Protein AF-A0A8T6QFI8-F1 (afdb_monomer)

Mean predicted aligned error: 9.84 Å

pLDDT: mean 89.4, std 6.33, range [43.41, 96.94]

Foldseek 3Di:
DDDDAFDWDPVPADPPGTDGDPGDPVNVVDDPPDDDDDDDPVRVVVVVVVVVVVVCQVVLVDPGSCVVLVVDPPRPDFWAFPPDDDDVVLQVLLWDADPVRDIDGQDPVLVVLLNCVVTTDDDDDDDDDPPNCVLVSLLSSVLCCCPPVVPPDDDDDDPALVVSQSSVVNNVVSCVVSVHDDQAADEDPDPVSHDPSCCVRYPVNVVVVVVVVCVVCVLVVQLVCCVVVVHHSVVRSVVVVCVVPPVVVVVVVVVVVVVVVVVD

Sequence (264 aa):
VERFIGEVSLKKSELKEIRLVKVSSAAFKLKDSDIVFFRTRPTRASYQKRKRALERLLDRESVLPDLIDLFDPSCKQVAQNYGITLSDTDFARYDREDQHGNKISLNEQQRKAFNKLVNNGPLSLLQGPPGTGKTEFIAAFVHYLIEKQNTKRILLVSQSHEAVNTAAERIRKHCSRLGTELDVVRFSNREGAVSPSLKDVYSHAITTEKRELFNAEIKYRVEALSEAIGLEPGFISGVVLAELNLFRQIDHLEKLLYQVNNLT

Radius of gyration: 27.68 Å; Cα contacts (8 Å, |Δi|>4): 183; chains: 1; bounding box: 68×59×68 Å

Solvent-accessible surface area (backbone atoms only — not comparable to full-atom values): 16189 Å² total; per-residue (Å²): 134,92,76,84,36,51,44,79,35,72,91,74,32,54,102,90,43,84,36,69,42,83,64,36,83,63,47,82,67,67,53,95,88,61,88,82,85,90,73,56,71,68,60,52,52,54,50,53,52,53,51,54,54,49,52,32,47,76,72,37,72,41,98,57,47,62,56,66,51,75,71,40,92,84,55,80,80,73,67,47,73,67,82,71,84,84,53,72,68,66,55,54,71,66,47,42,67,50,101,83,70,49,78,48,60,81,49,72,69,53,49,52,49,49,55,49,52,74,23,33,32,100,71,70,86,89,85,76,66,89,89,69,50,61,58,58,51,50,19,54,50,54,45,44,37,40,77,76,64,64,53,88,80,83,88,88,82,61,97,45,56,66,61,40,44,56,41,51,53,42,30,52,52,47,27,61,73,72,74,44,90,79,90,65,76,43,86,68,100,45,70,91,60,52,50,81,95,43,48,82,34,19,47,67,51,46,53,48,53,54,48,52,53,49,63,71,42,42,52,60,58,46,30,68,48,16,69,85,70,75,45,60,41,70,57,55,29,50,52,53,52,42,45,70,65,46,50,52,50,50,56,49,51,52,52,49,52,54,54,52,65,72,74,110

Structure (mmCIF, N/CA/C/O backbone):
data_AF-A0A8T6QFI8-F1
#
_entry.id   AF-A0A8T6QFI8-F1
#
loop_
_atom_site.group_PDB
_atom_site.id
_atom_site.type_symbol
_atom_site.label_atom_id
_atom_site.label_alt_id
_atom_site.label_comp_id
_atom_site.label_asym_id
_atom_site.label_entity_id
_atom_site.label_seq_id
_atom_site.pdbx_PDB_ins_code
_atom_site.Cartn_x
_atom_site.Cartn_y
_atom_site.Cartn_z
_atom_site.occupancy
_atom_site.B_iso_or_equiv
_atom_site.auth_seq_id
_atom_site.auth_comp_id
_atom_site.auth_asym_id
_atom_site.auth_atom_id
_atom_site.pdbx_PDB_model_num
ATOM 1 N N . VAL A 1 1 ? -4.219 -31.316 11.988 1.00 63.41 1 VAL A N 1
ATOM 2 C CA . VAL A 1 1 ? -5.255 -30.291 12.277 1.00 63.41 1 VAL A CA 1
ATOM 3 C C . VAL A 1 1 ? -4.919 -29.636 13.60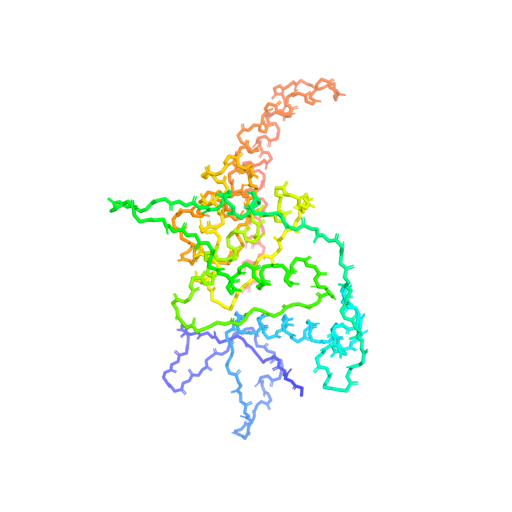4 1.00 63.41 1 VAL A C 1
ATOM 5 O O . VAL A 1 1 ? -4.914 -30.322 14.616 1.00 63.41 1 VAL A O 1
ATOM 8 N N . GLU A 1 2 ? -4.579 -28.349 13.606 1.00 72.00 2 GLU A N 1
ATOM 9 C CA . GLU A 1 2 ? -4.300 -27.615 14.847 1.00 72.00 2 GLU A CA 1
ATOM 10 C C . GLU A 1 2 ? -5.608 -27.356 15.609 1.00 72.00 2 GLU A C 1
ATOM 12 O O . GLU A 1 2 ? -6.573 -26.856 15.027 1.00 72.00 2 GLU A O 1
ATOM 17 N N . ARG A 1 3 ? -5.649 -27.673 16.907 1.00 81.19 3 ARG A N 1
ATOM 18 C CA . ARG A 1 3 ? -6.808 -27.406 17.772 1.00 81.19 3 ARG A CA 1
ATOM 19 C C . ARG A 1 3 ? -6.472 -26.294 18.756 1.00 81.19 3 ARG A C 1
ATOM 21 O O . ARG A 1 3 ? -5.396 -26.275 19.342 1.00 81.19 3 ARG A O 1
ATOM 28 N N . PHE A 1 4 ? -7.387 -25.342 18.909 1.00 85.62 4 PHE A N 1
ATOM 29 C CA . PHE A 1 4 ? -7.242 -24.299 19.918 1.00 85.62 4 PHE A CA 1
ATOM 30 C C . PHE A 1 4 ? -7.528 -24.893 21.298 1.00 85.62 4 PHE A C 1
ATOM 32 O O . PHE A 1 4 ? -8.610 -25.433 21.502 1.00 85.62 4 PHE A O 1
ATOM 39 N N . ILE A 1 5 ? -6.564 -24.796 22.216 1.00 89.44 5 ILE A N 1
ATOM 40 C CA . ILE A 1 5 ? -6.672 -25.384 23.558 1.00 89.44 5 ILE A CA 1
ATOM 41 C C . ILE A 1 5 ? -6.996 -24.355 24.651 1.00 89.44 5 ILE A C 1
ATOM 43 O O . ILE A 1 5 ? -7.673 -24.706 25.611 1.00 89.44 5 ILE A O 1
ATOM 47 N N . GLY A 1 6 ? -6.591 -23.091 24.493 1.00 90.44 6 GLY A N 1
ATOM 48 C CA . GLY A 1 6 ? -6.841 -22.008 25.449 1.00 90.44 6 GLY A CA 1
ATOM 49 C C . GLY A 1 6 ? -5.972 -20.775 25.178 1.00 90.44 6 GLY A C 1
ATOM 50 O O . GLY A 1 6 ? -5.107 -20.791 24.299 1.00 90.44 6 GLY A O 1
ATOM 51 N N . GLU A 1 7 ? -6.201 -19.694 25.922 1.00 91.12 7 GLU A N 1
ATOM 52 C CA . GLU A 1 7 ? -5.380 -18.476 25.893 1.00 91.12 7 GLU A CA 1
ATOM 53 C C . GLU A 1 7 ? -4.356 -18.496 27.030 1.00 91.12 7 GLU A C 1
ATOM 55 O O . GLU A 1 7 ? -4.700 -18.802 28.165 1.00 91.12 7 GLU A O 1
ATOM 60 N N . VAL A 1 8 ? -3.103 -18.127 26.764 1.00 90.44 8 VAL A N 1
ATOM 61 C CA . VAL A 1 8 ? -2.086 -18.036 27.822 1.00 90.44 8 VAL A CA 1
ATOM 62 C C . VAL A 1 8 ? -2.312 -16.790 28.674 1.00 90.44 8 VAL A C 1
ATOM 64 O O . VAL A 1 8 ? -2.382 -15.675 28.153 1.00 90.44 8 VAL A O 1
ATOM 67 N N . SER A 1 9 ? -2.372 -16.965 29.993 1.00 90.50 9 SER A N 1
ATOM 68 C CA . SER A 1 9 ? -2.393 -15.868 30.956 1.00 90.50 9 SER A CA 1
ATOM 69 C C . SER A 1 9 ? -0.982 -15.575 31.449 1.00 90.50 9 SER A C 1
ATOM 71 O O . SER A 1 9 ? -0.518 -16.182 32.410 1.00 90.50 9 SER A O 1
ATOM 73 N N . LEU A 1 10 ? -0.304 -14.613 30.816 1.00 87.56 10 LEU A N 1
ATOM 74 C CA . LEU A 1 10 ? 1.066 -14.238 31.196 1.00 87.56 10 LEU A CA 1
ATOM 75 C C . LEU A 1 10 ? 1.166 -13.780 32.659 1.00 87.56 10 LEU A C 1
ATOM 77 O O . LEU A 1 10 ? 2.123 -14.121 33.330 1.00 87.56 10 LEU A O 1
ATOM 81 N N . LYS A 1 11 ? 0.151 -13.069 33.172 1.00 90.56 11 LYS A N 1
ATOM 82 C CA . LYS A 1 11 ? 0.119 -12.590 34.567 1.00 90.56 11 LYS A CA 1
ATOM 83 C C . LYS A 1 11 ? 0.017 -13.706 35.608 1.00 90.56 11 LYS A C 1
ATOM 85 O O . LYS A 1 11 ? 0.391 -13.489 36.748 1.00 90.56 11 LYS A O 1
ATOM 90 N N . LYS A 1 12 ? -0.583 -14.842 35.242 1.00 89.19 12 LYS A N 1
ATOM 91 C CA . LYS A 1 12 ? -0.785 -15.986 36.142 1.00 89.19 12 LYS A CA 1
ATOM 92 C C . LYS A 1 12 ? 0.223 -17.109 35.886 1.00 89.19 12 LYS A C 1
ATOM 94 O O . LYS A 1 12 ? 0.150 -18.126 36.558 1.00 89.19 12 LYS A O 1
ATOM 99 N N . SER A 1 13 ? 1.066 -16.971 34.865 1.00 91.44 13 SER A N 1
ATOM 100 C CA . SER A 1 13 ? 2.068 -17.973 34.503 1.00 91.44 13 SER A CA 1
ATOM 101 C C . SER A 1 13 ? 3.368 -17.681 35.241 1.00 91.44 13 SER A C 1
ATOM 103 O O . SER A 1 13 ? 3.720 -16.521 35.429 1.00 91.44 13 SER A O 1
ATOM 105 N N . GLU A 1 14 ? 4.079 -18.739 35.603 1.00 92.12 14 GLU A N 1
ATOM 106 C CA . GLU A 1 14 ? 5.357 -18.701 36.306 1.00 92.12 14 GLU A CA 1
ATOM 107 C C . GLU A 1 14 ? 6.466 -19.277 35.419 1.00 92.12 14 GLU A C 1
ATOM 109 O O . GLU A 1 14 ? 6.216 -19.890 34.380 1.00 92.12 14 GLU A O 1
ATOM 114 N N . LEU A 1 15 ? 7.721 -19.128 35.842 1.00 85.31 15 LEU A N 1
ATOM 115 C CA . LEU A 1 15 ? 8.905 -19.501 35.051 1.00 85.31 15 LEU A CA 1
ATOM 116 C C . LEU A 1 15 ? 8.929 -20.985 34.619 1.00 85.31 15 LEU A C 1
ATOM 118 O O . LEU A 1 15 ? 9.561 -21.329 33.623 1.00 85.31 15 LEU A O 1
ATOM 122 N N . LYS A 1 16 ? 8.225 -21.858 35.352 1.00 90.25 16 LYS A N 1
ATOM 123 C CA . LYS A 1 16 ? 8.081 -23.298 35.068 1.00 90.25 16 LYS A CA 1
ATOM 124 C C . LYS A 1 16 ? 6.630 -23.747 34.844 1.00 90.25 16 LYS A C 1
ATOM 126 O O . LYS A 1 16 ? 6.390 -24.940 34.702 1.00 90.25 16 LYS A O 1
ATOM 131 N N . GLU A 1 17 ? 5.665 -22.827 34.820 1.00 90.50 17 GLU A N 1
ATOM 132 C CA . GLU A 1 17 ? 4.240 -23.162 34.720 1.00 90.50 17 GLU A CA 1
ATOM 133 C C . GLU A 1 17 ? 3.520 -22.195 33.775 1.00 90.50 17 GLU A C 1
ATOM 135 O O . GLU A 1 17 ? 3.535 -20.983 33.971 1.00 90.50 17 GLU A O 1
ATOM 140 N N . ILE A 1 18 ? 2.822 -22.723 32.770 1.00 90.25 18 ILE A N 1
ATOM 141 C CA . ILE A 1 18 ? 2.014 -21.910 31.858 1.00 90.25 18 ILE A CA 1
ATOM 142 C C . ILE A 1 18 ? 0.543 -22.097 32.201 1.00 90.25 18 ILE A C 1
ATOM 144 O O . ILE A 1 18 ? 0.005 -23.197 32.088 1.00 90.25 18 ILE A O 1
ATOM 148 N N . ARG A 1 19 ? -0.135 -21.003 32.560 1.00 90.62 19 ARG A N 1
ATOM 149 C CA . ARG A 1 19 ? -1.561 -21.036 32.895 1.00 90.62 19 ARG A CA 1
ATOM 150 C C . ARG A 1 19 ? -2.421 -20.643 31.709 1.00 90.62 19 ARG A C 1
ATOM 152 O O . ARG A 1 19 ? -2.259 -19.567 31.127 1.00 90.62 19 ARG A O 1
ATOM 159 N N . LEU A 1 20 ? -3.376 -21.507 31.382 1.00 90.38 20 LEU A N 1
ATOM 160 C CA . LEU A 1 20 ? -4.375 -21.256 30.351 1.00 90.38 20 LEU A CA 1
ATOM 161 C C . LEU A 1 20 ? -5.651 -20.661 30.962 1.00 90.38 20 LEU A C 1
ATOM 163 O O . LEU A 1 20 ? -6.092 -21.048 32.040 1.00 90.38 20 LEU A O 1
ATOM 167 N N . VAL A 1 21 ? -6.265 -19.726 30.246 1.00 89.69 21 VAL A N 1
ATOM 168 C CA . VAL A 1 21 ? -7.607 -19.183 30.492 1.00 89.69 21 VAL A CA 1
ATOM 169 C C . VAL A 1 21 ? -8.465 -19.396 29.246 1.00 89.69 21 VAL A C 1
ATOM 171 O O . VAL A 1 21 ? -7.929 -19.594 28.156 1.00 89.69 21 VAL A O 1
ATOM 174 N N . LYS A 1 22 ? -9.799 -19.371 29.388 1.00 87.69 22 LYS A N 1
ATOM 175 C CA . LYS A 1 22 ? -10.745 -19.694 28.294 1.00 87.69 22 LYS A CA 1
ATOM 176 C C . LYS A 1 22 ? -10.398 -21.028 27.626 1.00 87.69 22 LYS A C 1
ATOM 178 O O . LYS A 1 22 ? -10.154 -21.120 26.423 1.00 87.69 22 LYS A O 1
ATOM 183 N N . VAL A 1 23 ? -10.285 -22.037 28.475 1.00 89.56 23 VAL A N 1
ATOM 184 C CA . VAL A 1 23 ? -9.754 -23.350 28.138 1.00 89.56 23 VAL A CA 1
ATOM 185 C C . VAL A 1 23 ? -10.818 -24.167 27.403 1.00 89.56 23 VAL A C 1
ATOM 187 O O . VAL A 1 23 ? -11.993 -24.126 27.756 1.00 89.56 23 VAL A O 1
ATOM 190 N N . SER A 1 24 ? -10.412 -24.910 26.376 1.00 88.25 24 SER A N 1
ATOM 191 C CA . SER A 1 24 ? -11.278 -25.882 25.699 1.00 88.25 24 SER A CA 1
ATOM 192 C C . SER A 1 24 ? -11.163 -27.267 26.343 1.00 88.25 24 SER A C 1
ATOM 194 O O . SER A 1 24 ? -10.146 -27.593 26.956 1.00 88.25 24 SER A O 1
ATOM 196 N N . SER A 1 25 ? -12.144 -28.141 26.106 1.00 86.62 25 SER A N 1
ATOM 197 C CA . SER A 1 25 ? -12.105 -29.539 26.567 1.00 86.62 25 SER A CA 1
ATOM 198 C C . SER A 1 25 ? -10.877 -30.325 26.079 1.00 86.62 25 SER A C 1
ATOM 200 O O . SER A 1 25 ? -10.487 -31.306 26.708 1.00 86.62 25 SER A O 1
ATOM 202 N N . ALA A 1 26 ? -10.235 -29.894 24.987 1.00 85.88 26 ALA A N 1
ATOM 203 C CA . ALA A 1 26 ? -9.024 -30.520 24.468 1.00 85.88 26 ALA A CA 1
ATOM 204 C C . ALA A 1 26 ? -7.791 -30.280 25.354 1.00 85.88 26 ALA A C 1
ATOM 206 O O . ALA A 1 26 ? -6.889 -31.110 25.348 1.00 85.88 26 ALA A O 1
ATOM 207 N N . ALA A 1 27 ? -7.748 -29.191 26.129 1.00 87.75 27 ALA A N 1
ATOM 208 C CA . ALA A 1 27 ? -6.604 -28.911 26.998 1.00 87.75 27 ALA A CA 1
ATOM 209 C C . ALA A 1 27 ? -6.492 -29.911 28.156 1.00 87.75 27 ALA A C 1
ATOM 211 O O . ALA A 1 27 ? -5.393 -30.291 28.536 1.00 87.75 27 ALA A O 1
ATOM 212 N N . PHE A 1 28 ? -7.626 -30.387 28.675 1.00 87.25 28 PHE A N 1
ATOM 213 C CA . PHE A 1 28 ? -7.664 -31.376 29.759 1.00 87.25 28 PHE A CA 1
ATOM 214 C C . PHE A 1 28 ? -7.262 -32.788 29.312 1.00 87.25 28 PHE A C 1
ATOM 216 O O . PHE A 1 28 ? -7.174 -33.691 30.135 1.00 87.25 28 PHE A O 1
ATOM 223 N N . LYS A 1 29 ? -7.051 -32.996 28.007 1.00 88.81 29 LYS A N 1
ATOM 224 C CA . LYS A 1 29 ? -6.649 -34.281 27.420 1.00 88.81 29 LYS A CA 1
ATOM 225 C C . LYS A 1 29 ? -5.181 -34.305 26.987 1.00 88.81 29 LYS A C 1
ATOM 227 O O . LYS A 1 29 ? -4.783 -35.268 26.337 1.00 88.81 29 LYS A O 1
ATOM 232 N N . LEU A 1 30 ? -4.419 -33.253 27.301 1.00 88.06 30 LEU A N 1
ATOM 233 C CA . LEU A 1 30 ? -2.998 -33.169 26.979 1.00 88.06 30 LEU A CA 1
ATOM 234 C C . LEU A 1 30 ? -2.206 -34.225 27.755 1.00 88.06 30 LEU A C 1
ATOM 236 O O . LEU A 1 30 ? -2.460 -34.459 28.936 1.00 88.06 30 LEU A O 1
ATOM 240 N N . LYS A 1 31 ? -1.244 -34.844 27.076 1.00 91.75 31 LYS A N 1
ATOM 241 C CA . LYS A 1 31 ? -0.277 -35.796 27.630 1.00 91.75 31 LYS A CA 1
ATOM 242 C C . LYS A 1 31 ? 1.137 -35.234 27.513 1.00 91.75 31 LYS A C 1
ATOM 244 O O . LYS A 1 31 ? 1.389 -34.370 26.680 1.00 91.75 31 LYS A O 1
ATOM 249 N N . ASP A 1 32 ? 2.078 -35.796 28.265 1.00 86.06 32 ASP A N 1
ATOM 250 C CA . ASP A 1 32 ? 3.479 -35.342 28.273 1.00 86.06 32 ASP A CA 1
ATOM 251 C C . ASP A 1 32 ? 4.170 -35.423 26.900 1.00 86.06 32 ASP A C 1
ATOM 253 O O . ASP A 1 32 ? 5.102 -34.670 26.630 1.00 86.06 32 ASP A O 1
ATOM 257 N N . SER A 1 33 ? 3.708 -36.301 26.001 1.00 90.69 33 SER A N 1
ATOM 258 C CA . SER A 1 33 ? 4.234 -36.412 24.633 1.00 90.69 33 SER A CA 1
ATOM 259 C C . SER A 1 33 ? 3.617 -35.420 23.637 1.00 90.69 33 SER A C 1
ATOM 261 O O . SER A 1 33 ? 4.008 -35.416 22.469 1.00 90.69 33 SER A O 1
ATOM 263 N N . ASP A 1 34 ? 2.628 -34.620 24.047 1.00 88.62 34 ASP A N 1
ATOM 264 C CA . ASP A 1 34 ? 1.951 -33.680 23.156 1.00 88.62 34 ASP A CA 1
ATOM 265 C C . ASP A 1 34 ? 2.774 -32.404 22.944 1.00 88.62 34 ASP A C 1
ATOM 267 O O . ASP A 1 34 ? 3.272 -31.774 23.876 1.00 88.62 34 ASP A O 1
ATOM 271 N N . ILE A 1 35 ? 2.857 -31.966 21.687 1.00 86.88 35 ILE A N 1
ATOM 272 C CA . ILE A 1 35 ? 3.552 -30.732 21.316 1.00 86.88 35 ILE A CA 1
ATOM 273 C C . ILE A 1 35 ? 2.548 -29.578 21.283 1.00 86.88 35 ILE A C 1
ATOM 275 O O . ILE A 1 35 ? 1.627 -29.550 20.461 1.00 86.88 35 ILE A O 1
ATOM 279 N N . VAL A 1 36 ? 2.757 -28.586 22.149 1.00 88.50 36 VAL A N 1
ATOM 280 C CA . VAL A 1 36 ? 1.930 -27.375 22.225 1.00 88.50 36 VAL A CA 1
ATOM 281 C C . VAL A 1 36 ? 2.651 -26.196 21.579 1.00 88.50 36 VAL A C 1
ATOM 283 O O . VAL A 1 36 ? 3.788 -25.874 21.913 1.00 88.50 36 VAL A O 1
ATOM 286 N N . PHE A 1 37 ? 1.964 -25.499 20.672 1.00 86.75 37 PHE A N 1
ATOM 287 C CA . PHE A 1 37 ? 2.495 -24.309 20.008 1.00 86.75 37 PHE A CA 1
ATOM 288 C C . PHE A 1 37 ? 1.909 -23.031 20.609 1.00 86.75 37 PHE A C 1
ATOM 290 O O . PHE A 1 37 ? 0.697 -22.805 20.558 1.00 86.75 37 PHE A O 1
ATOM 297 N N . PHE A 1 38 ? 2.773 -22.134 21.083 1.00 86.12 38 PHE A N 1
ATOM 298 C CA . PHE A 1 38 ? 2.374 -20.796 21.513 1.00 86.12 38 PHE A CA 1
ATOM 299 C C . PHE A 1 38 ? 2.361 -19.837 20.331 1.00 86.12 38 PHE A C 1
ATOM 301 O O . PHE A 1 38 ? 3.352 -19.671 19.621 1.00 86.12 38 PHE A O 1
ATOM 308 N N . ARG A 1 39 ? 1.221 -19.182 20.106 1.00 82.50 39 ARG A N 1
ATOM 309 C CA . ARG A 1 39 ? 1.082 -18.180 19.048 1.00 82.50 39 ARG A CA 1
ATOM 310 C C . ARG A 1 39 ? 0.391 -16.947 19.583 1.00 82.50 39 ARG A C 1
ATOM 312 O O . ARG A 1 39 ? -0.662 -17.026 20.210 1.00 82.50 39 ARG A O 1
ATOM 319 N N . THR A 1 40 ? 0.953 -15.791 19.264 1.00 85.00 40 THR A N 1
ATOM 320 C CA . THR A 1 40 ? 0.284 -14.521 19.528 1.00 85.00 40 THR A CA 1
ATOM 321 C C . THR A 1 40 ? -0.916 -14.365 18.586 1.00 85.00 40 THR A C 1
ATOM 323 O O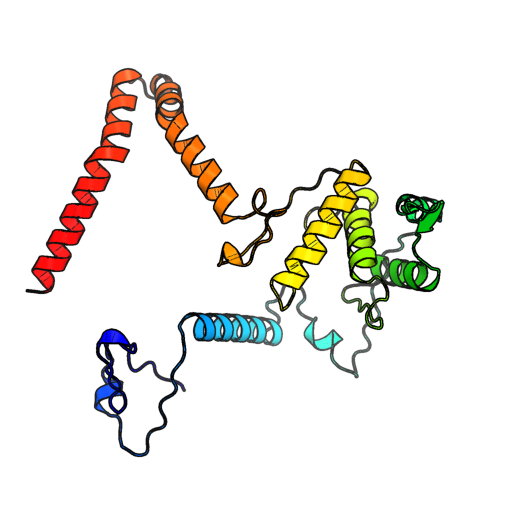 . THR A 1 40 ? -0.919 -14.866 17.452 1.00 85.00 40 THR A O 1
ATOM 326 N N . ARG A 1 41 ? -1.952 -13.643 19.033 1.00 81.25 41 ARG A N 1
ATOM 327 C CA . ARG A 1 41 ? -3.133 -13.341 18.202 1.00 81.25 41 ARG A CA 1
ATOM 328 C C . ARG A 1 41 ? -2.763 -12.692 16.850 1.00 81.25 41 ARG A C 1
ATOM 330 O O . ARG A 1 41 ? -3.304 -13.141 15.837 1.00 81.25 41 ARG A O 1
ATOM 337 N N . PRO A 1 42 ? -1.823 -11.720 16.772 1.00 78.88 42 PRO A N 1
ATOM 338 C CA . PRO A 1 42 ? -1.405 -11.134 15.495 1.00 78.88 42 PRO A CA 1
ATOM 339 C C . PRO A 1 42 ? -0.792 -12.146 14.521 1.00 78.88 42 PRO A C 1
ATOM 341 O O . PRO A 1 42 ? -1.140 -12.145 13.339 1.00 78.88 42 PRO A O 1
ATOM 344 N N . THR A 1 43 ? 0.074 -13.045 15.002 1.00 81.62 43 THR A N 1
ATOM 345 C CA . THR A 1 43 ? 0.703 -14.069 14.153 1.00 81.62 43 THR A CA 1
ATOM 346 C C . THR A 1 43 ? -0.339 -15.025 13.583 1.00 81.62 43 THR A C 1
ATOM 348 O O . THR A 1 43 ? -0.311 -15.329 12.389 1.00 81.62 43 THR A O 1
ATOM 351 N N . ARG A 1 44 ? -1.315 -15.443 14.401 1.00 83.75 44 ARG A N 1
ATOM 352 C CA . ARG A 1 44 ? -2.433 -16.280 13.946 1.00 83.75 44 ARG A CA 1
ATOM 353 C C . ARG A 1 44 ? -3.282 -15.571 12.887 1.00 83.75 44 ARG A C 1
ATOM 355 O O . ARG A 1 44 ? -3.593 -16.181 11.869 1.00 83.75 44 ARG A O 1
ATOM 362 N N . ALA A 1 45 ? -3.611 -14.294 13.087 1.00 85.00 45 ALA A N 1
ATOM 363 C CA . ALA A 1 45 ? -4.369 -13.511 12.111 1.00 85.00 45 ALA A CA 1
ATOM 364 C C . ALA A 1 45 ? -3.614 -13.358 10.776 1.00 85.00 45 ALA A C 1
ATOM 366 O O . ALA A 1 45 ? -4.203 -13.529 9.712 1.00 85.00 45 ALA A O 1
ATOM 367 N N . SER A 1 46 ? -2.303 -13.090 10.818 1.00 86.81 46 SER A N 1
ATOM 368 C CA . SER A 1 46 ? -1.451 -13.029 9.620 1.00 86.81 46 SER A CA 1
ATOM 369 C C . SER A 1 46 ? -1.401 -14.369 8.878 1.00 86.81 46 SER A C 1
ATOM 371 O O . SER A 1 46 ? -1.538 -14.412 7.655 1.00 86.81 46 SER A O 1
ATOM 373 N N . TYR A 1 47 ? -1.256 -15.479 9.607 1.00 87.75 47 TYR A N 1
ATOM 374 C CA . TYR A 1 47 ? -1.302 -16.820 9.025 1.00 87.75 47 TYR A CA 1
ATOM 375 C C . TYR A 1 47 ? -2.650 -17.104 8.349 1.00 87.75 47 TYR A C 1
ATOM 377 O O . TYR A 1 47 ? -2.675 -17.496 7.188 1.00 87.75 47 TYR A O 1
ATOM 385 N N . GLN A 1 48 ? -3.767 -16.837 9.033 1.00 90.50 48 GLN A N 1
ATOM 386 C CA . GLN A 1 48 ? -5.108 -17.045 8.480 1.00 90.50 48 GLN A CA 1
ATOM 387 C C . GLN A 1 48 ? -5.355 -16.209 7.218 1.00 90.50 48 GLN A C 1
ATOM 389 O O . GLN A 1 48 ? -5.916 -16.725 6.257 1.00 90.50 48 GLN A O 1
ATOM 394 N N . LYS A 1 49 ? -4.912 -14.943 7.192 1.00 91.81 49 LYS A N 1
ATOM 395 C CA . LYS A 1 49 ? -5.005 -14.088 5.998 1.00 91.81 49 LYS A CA 1
ATOM 396 C C . LYS A 1 49 ? -4.214 -14.664 4.823 1.00 91.81 49 LYS A C 1
ATOM 398 O O . LYS A 1 49 ? -4.758 -14.757 3.730 1.00 91.81 49 LYS A O 1
ATOM 403 N N . ARG A 1 50 ? -2.961 -15.078 5.052 1.00 93.69 50 ARG A N 1
ATOM 404 C CA . ARG A 1 50 ? -2.106 -15.682 4.014 1.00 93.69 50 ARG A CA 1
ATOM 405 C C . ARG A 1 50 ? -2.678 -16.994 3.492 1.00 93.69 50 ARG A C 1
ATOM 407 O O . ARG A 1 50 ? -2.736 -17.174 2.286 1.00 93.69 50 ARG A O 1
ATOM 414 N N . LYS A 1 51 ? -3.145 -17.864 4.392 1.00 94.25 51 LYS A N 1
ATOM 415 C CA . LYS A 1 51 ? -3.780 -19.132 4.030 1.00 94.25 51 LYS A CA 1
ATOM 416 C C . LYS A 1 51 ? -4.998 -18.901 3.130 1.00 94.25 51 LYS A C 1
ATOM 418 O O . LYS A 1 51 ? -5.027 -19.432 2.032 1.00 94.25 51 LYS A O 1
ATOM 423 N N . ARG A 1 52 ? -5.931 -18.035 3.547 1.00 94.88 52 ARG A N 1
ATOM 424 C CA . ARG A 1 52 ? -7.122 -17.700 2.747 1.00 94.88 52 ARG A CA 1
ATOM 425 C C . ARG A 1 52 ? -6.775 -17.087 1.393 1.00 94.88 52 ARG A C 1
ATOM 427 O O . ARG A 1 52 ? -7.432 -17.381 0.408 1.00 94.88 52 ARG A O 1
ATOM 434 N N . ALA A 1 53 ? -5.776 -16.205 1.342 1.00 94.00 53 ALA A N 1
ATOM 435 C CA . ALA A 1 53 ? -5.338 -15.610 0.082 1.00 94.00 53 ALA A CA 1
ATOM 436 C C . ALA A 1 53 ? -4.747 -16.661 -0.870 1.00 94.00 53 ALA A C 1
ATOM 438 O O . ALA A 1 53 ? -5.015 -16.605 -2.062 1.00 94.00 53 ALA A O 1
ATOM 439 N N . LEU A 1 54 ? -3.981 -17.619 -0.339 1.00 94.06 54 LEU A N 1
ATOM 440 C CA . LEU A 1 54 ? -3.414 -18.715 -1.118 1.00 94.06 54 LEU A CA 1
ATOM 441 C C . LEU A 1 54 ? -4.500 -19.668 -1.630 1.00 94.06 54 LEU A C 1
ATOM 443 O O . LEU A 1 54 ? -4.485 -19.991 -2.808 1.00 94.06 54 LEU A O 1
ATOM 447 N N . GLU A 1 55 ? -5.447 -20.064 -0.774 1.00 94.88 55 GLU A N 1
ATOM 448 C CA . GLU A 1 55 ? -6.608 -20.883 -1.165 1.00 94.88 55 GLU A CA 1
ATOM 449 C C . GLU A 1 55 ? -7.359 -20.212 -2.324 1.00 94.88 55 GLU A C 1
ATOM 451 O O . GLU A 1 55 ? -7.466 -20.789 -3.396 1.00 94.88 55 GLU A O 1
ATOM 456 N N . ARG A 1 56 ? -7.701 -18.922 -2.191 1.00 94.94 56 ARG A N 1
ATOM 457 C CA . ARG A 1 56 ? -8.353 -18.154 -3.267 1.00 94.94 56 ARG A CA 1
ATOM 458 C C . ARG A 1 56 ? -7.547 -18.060 -4.565 1.00 94.94 56 ARG A C 1
ATOM 460 O O . ARG A 1 56 ? -8.142 -17.932 -5.629 1.00 94.94 56 ARG A O 1
ATOM 467 N N . LEU A 1 57 ? -6.215 -18.037 -4.495 1.00 93.56 57 LEU A N 1
ATOM 468 C CA . LEU A 1 57 ? -5.366 -18.037 -5.691 1.00 93.56 57 LEU A CA 1
ATOM 469 C C . LEU A 1 57 ? -5.370 -19.406 -6.378 1.00 93.56 57 LEU A C 1
ATOM 471 O O . LEU A 1 57 ? -5.453 -19.459 -7.600 1.00 93.56 57 LEU A O 1
ATOM 475 N N . LEU A 1 58 ? -5.300 -20.491 -5.602 1.00 92.88 58 LEU A N 1
ATOM 476 C CA . LEU A 1 58 ? -5.330 -21.865 -6.112 1.00 92.88 58 LEU A CA 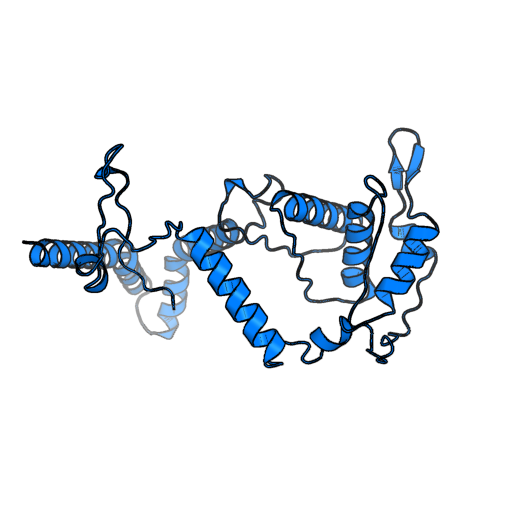1
ATOM 477 C C . LEU A 1 58 ? -6.698 -22.220 -6.707 1.00 92.88 58 LEU A C 1
ATOM 479 O O . LEU A 1 58 ? -6.761 -22.820 -7.775 1.00 92.88 58 LEU A O 1
ATOM 483 N N . ASP A 1 59 ? -7.771 -21.769 -6.059 1.00 95.12 59 ASP A N 1
ATOM 484 C CA . ASP A 1 59 ? -9.156 -21.975 -6.492 1.00 95.12 59 ASP A CA 1
ATOM 485 C C . ASP A 1 59 ? -9.573 -21.010 -7.624 1.00 95.12 59 ASP A C 1
ATOM 487 O O . ASP A 1 59 ? -10.720 -21.018 -8.065 1.00 95.12 59 ASP A O 1
ATOM 491 N N . ARG A 1 60 ? -8.647 -20.165 -8.111 1.00 94.62 60 ARG A N 1
ATOM 492 C CA . ARG A 1 60 ? -8.866 -19.152 -9.164 1.00 94.62 60 ARG A CA 1
ATOM 493 C C . ARG A 1 60 ? -9.978 -18.132 -8.852 1.00 94.62 60 ARG A C 1
ATOM 495 O O . ARG A 1 60 ? -10.513 -17.490 -9.749 1.00 94.62 60 ARG A O 1
ATOM 502 N N . GLU A 1 61 ? -10.259 -17.882 -7.574 1.00 95.06 61 GLU A N 1
ATOM 503 C CA . GLU A 1 61 ? -11.247 -16.904 -7.072 1.00 95.06 61 GLU A CA 1
ATOM 504 C C . GLU A 1 61 ? -10.666 -15.486 -6.867 1.00 95.06 61 GLU A C 1
ATOM 506 O O . GLU A 1 61 ? -11.172 -14.649 -6.094 1.00 95.06 61 GLU A O 1
ATOM 511 N N . SER A 1 62 ? -9.519 -15.222 -7.486 1.00 91.56 62 SER A N 1
ATOM 512 C CA . SER A 1 62 ? -8.828 -13.938 -7.431 1.00 91.56 62 SER A CA 1
ATOM 513 C C . SER A 1 62 ? -9.272 -13.029 -8.586 1.00 91.56 62 SER A C 1
ATOM 515 O O . SER A 1 62 ? -9.860 -13.483 -9.559 1.00 91.56 62 SER A O 1
ATOM 517 N N . VAL A 1 63 ? -8.986 -11.724 -8.490 1.00 90.44 63 VAL A N 1
ATOM 518 C CA . VAL A 1 63 ? -9.285 -10.760 -9.573 1.00 90.44 63 VAL A CA 1
ATOM 519 C C . VAL A 1 63 ? -8.527 -11.103 -10.861 1.00 90.44 63 VAL A C 1
ATOM 521 O O . VAL A 1 63 ? -9.001 -10.794 -11.948 1.00 90.44 63 VAL A O 1
ATOM 524 N N . LEU A 1 64 ? -7.367 -11.753 -10.733 1.00 91.69 64 LEU A N 1
ATOM 525 C CA . LEU A 1 64 ? -6.601 -12.328 -11.835 1.00 91.69 64 LEU A CA 1
ATOM 526 C C . LEU A 1 64 ? -6.602 -13.858 -11.666 1.00 91.69 64 LEU A C 1
ATOM 528 O O . LEU A 1 64 ? -5.737 -14.381 -10.956 1.00 91.69 64 LEU A O 1
ATOM 532 N N . PRO A 1 65 ? -7.582 -14.580 -12.244 1.00 91.75 65 PRO A N 1
ATOM 533 C CA . PRO A 1 65 ? -7.716 -16.031 -12.079 1.00 91.75 65 PRO A CA 1
ATOM 534 C C . PRO A 1 65 ? -6.455 -16.803 -12.486 1.00 91.75 65 PRO A C 1
ATOM 536 O O . PRO A 1 65 ? -6.057 -17.740 -11.802 1.00 91.75 65 PRO A O 1
ATOM 539 N N . ASP A 1 66 ? -5.780 -16.340 -13.540 1.00 90.75 66 ASP A N 1
ATOM 540 C CA . ASP A 1 66 ? -4.620 -17.011 -14.141 1.00 90.75 66 ASP A CA 1
ATOM 541 C C . ASP A 1 66 ? -3.278 -16.493 -13.595 1.00 90.75 66 ASP A C 1
ATOM 543 O O . ASP A 1 66 ? -2.216 -16.779 -14.143 1.00 90.75 66 ASP A O 1
ATOM 547 N N . LEU A 1 67 ? -3.291 -15.723 -12.496 1.00 91.31 67 LEU A N 1
ATOM 548 C CA . LEU A 1 67 ? -2.071 -15.135 -11.929 1.00 91.31 67 LEU A CA 1
ATOM 549 C C . LEU A 1 67 ? -1.020 -16.195 -11.584 1.00 91.31 67 LEU A C 1
ATOM 551 O O . LEU A 1 67 ? 0.168 -15.929 -11.735 1.00 91.31 67 LEU A O 1
ATOM 555 N N . ILE A 1 68 ? -1.437 -17.374 -11.112 1.00 90.69 68 ILE A N 1
ATOM 556 C CA . ILE A 1 68 ? -0.502 -18.443 -10.744 1.00 90.69 68 ILE A CA 1
ATOM 557 C C . ILE A 1 68 ? 0.210 -19.023 -11.970 1.00 90.69 68 ILE A C 1
ATOM 559 O O . ILE A 1 68 ? 1.397 -19.332 -11.888 1.00 90.69 68 ILE A O 1
ATOM 563 N N . ASP A 1 69 ? -0.478 -19.072 -13.113 1.00 91.56 69 ASP A N 1
ATOM 564 C CA . ASP A 1 69 ? 0.075 -19.580 -14.367 1.00 91.56 69 ASP A CA 1
ATOM 565 C C . ASP A 1 69 ? 1.183 -18.652 -14.878 1.00 91.56 69 ASP A C 1
ATOM 567 O O . ASP A 1 69 ? 2.158 -19.114 -15.456 1.00 91.56 69 ASP A O 1
ATOM 571 N N . LEU A 1 70 ? 1.102 -17.343 -14.607 1.00 90.69 70 LEU A N 1
ATOM 572 C CA . LEU A 1 70 ? 2.148 -16.374 -14.971 1.00 90.69 70 LEU A CA 1
ATOM 573 C C . LEU A 1 70 ? 3.482 -16.601 -14.244 1.00 90.69 70 LEU A C 1
ATOM 575 O O . LEU A 1 70 ? 4.510 -16.088 -14.686 1.00 90.69 70 LEU A O 1
ATOM 579 N N . PHE A 1 71 ? 3.476 -17.337 -13.130 1.00 89.75 71 PHE A N 1
ATOM 580 C CA . PHE A 1 71 ? 4.690 -17.717 -12.405 1.00 89.75 71 PHE A CA 1
ATOM 581 C C . PHE A 1 71 ? 5.205 -19.112 -12.791 1.00 89.75 71 PHE A C 1
ATOM 583 O O . PHE A 1 71 ? 6.268 -19.509 -12.310 1.00 89.75 71 PHE A O 1
ATOM 590 N N . ASP A 1 72 ? 4.494 -19.845 -13.653 1.00 91.06 72 ASP A N 1
ATOM 591 C CA . ASP A 1 72 ? 4.954 -21.124 -14.186 1.00 91.06 72 ASP A CA 1
ATOM 592 C C . ASP A 1 72 ? 6.017 -20.889 -15.281 1.00 91.06 72 ASP A C 1
ATOM 594 O O . ASP A 1 72 ? 5.741 -20.197 -16.266 1.00 91.06 72 ASP A O 1
ATOM 598 N N . PRO A 1 73 ? 7.230 -21.469 -15.175 1.00 89.62 73 PRO A N 1
ATOM 599 C CA . PRO A 1 73 ? 8.260 -21.354 -16.211 1.00 89.62 73 PRO A CA 1
ATOM 600 C C . PRO A 1 73 ? 7.832 -21.857 -17.598 1.00 89.62 73 PRO A C 1
ATOM 602 O O . PRO A 1 73 ? 8.438 -21.482 -18.600 1.00 89.62 73 PRO A O 1
ATOM 605 N N . SER A 1 74 ? 6.821 -22.725 -17.667 1.00 92.56 74 SER A N 1
ATOM 606 C CA . SER A 1 74 ? 6.258 -23.257 -18.911 1.00 92.56 74 SER A CA 1
ATOM 607 C C . SER A 1 74 ? 5.174 -22.365 -19.529 1.00 92.56 74 SER A C 1
ATOM 609 O O . SER A 1 74 ? 4.680 -22.664 -20.622 1.00 92.56 74 SER A O 1
ATOM 611 N N . CYS A 1 75 ? 4.819 -21.260 -18.867 1.00 89.81 75 CYS A N 1
ATOM 612 C CA . CYS A 1 75 ? 3.807 -20.328 -19.335 1.00 89.81 75 CYS A CA 1
ATOM 613 C C . CYS A 1 75 ? 4.198 -19.695 -20.676 1.00 89.81 75 CYS A C 1
ATOM 615 O O . CYS A 1 75 ? 5.263 -19.099 -20.829 1.00 89.81 75 CYS A O 1
ATOM 617 N N . LYS A 1 76 ? 3.300 -19.809 -21.661 1.00 89.62 76 LYS A N 1
ATOM 618 C CA . LYS A 1 76 ? 3.458 -19.232 -23.009 1.00 89.62 76 LYS A CA 1
ATOM 619 C C . LYS A 1 76 ? 2.602 -17.986 -23.227 1.00 89.62 76 LYS A C 1
ATOM 621 O O . LYS A 1 76 ? 2.496 -17.510 -24.356 1.00 89.62 76 LYS A O 1
ATOM 626 N N . GLN A 1 77 ? 1.949 -17.487 -22.177 1.00 87.75 77 GLN A N 1
ATOM 627 C CA . GLN A 1 77 ? 1.132 -16.285 -22.282 1.00 87.75 77 GLN A CA 1
ATOM 628 C C . GLN A 1 77 ? 2.033 -15.083 -22.571 1.00 87.75 77 GLN A C 1
ATOM 630 O O . GLN A 1 77 ? 3.038 -14.855 -21.899 1.00 87.75 77 GLN A O 1
ATOM 635 N N . VAL A 1 78 ? 1.674 -14.322 -23.601 1.00 87.75 78 VAL A N 1
ATOM 636 C CA . VAL A 1 78 ? 2.395 -13.106 -23.974 1.00 87.75 78 VAL A CA 1
ATOM 637 C C . VAL A 1 78 ? 1.841 -11.944 -23.158 1.00 87.75 78 VAL A C 1
ATOM 639 O O . VAL A 1 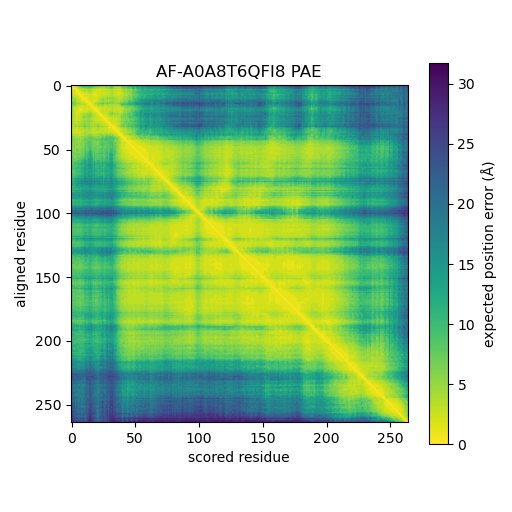78 ? 0.633 -11.857 -22.939 1.00 87.75 78 VAL A O 1
ATOM 642 N N . ALA A 1 79 ? 2.721 -11.043 -22.720 1.00 89.75 79 ALA A N 1
ATOM 643 C CA . ALA A 1 79 ? 2.301 -9.828 -22.038 1.00 89.75 79 ALA A CA 1
ATOM 644 C C . ALA A 1 79 ? 1.379 -8.993 -22.939 1.00 89.75 79 ALA A C 1
ATOM 646 O O . ALA A 1 79 ? 1.658 -8.783 -24.122 1.00 89.75 79 ALA A O 1
ATOM 647 N N . GLN A 1 80 ? 0.291 -8.490 -22.363 1.00 91.38 80 GLN A N 1
ATOM 648 C CA . GLN A 1 80 ? -0.591 -7.563 -23.050 1.00 91.38 80 GLN A CA 1
ATOM 649 C C . GLN A 1 80 ? 0.130 -6.230 -23.230 1.00 91.38 80 GLN A C 1
ATOM 651 O O . GLN A 1 80 ? 0.628 -5.664 -22.255 1.00 91.38 80 GLN A O 1
ATOM 656 N N . ASN A 1 81 ? 0.148 -5.731 -24.467 1.00 94.38 81 ASN A N 1
ATOM 657 C CA . ASN A 1 81 ? 0.663 -4.408 -24.785 1.00 94.38 81 ASN A CA 1
ATOM 658 C C . ASN A 1 81 ? -0.471 -3.371 -24.748 1.00 94.38 81 ASN A C 1
ATOM 660 O O . ASN A 1 81 ? -1.484 -3.549 -25.424 1.00 94.38 81 ASN A O 1
ATOM 664 N N . TYR A 1 82 ? -0.305 -2.298 -23.977 1.00 92.56 82 TYR A N 1
ATOM 665 C CA . TYR A 1 82 ? -1.313 -1.241 -23.838 1.00 92.56 82 TYR A CA 1
ATOM 666 C C . TYR A 1 82 ? -1.216 -0.122 -24.890 1.00 92.56 82 TYR A C 1
ATOM 668 O O . TYR A 1 82 ? -2.088 0.741 -24.934 1.00 92.56 82 TYR A O 1
ATOM 676 N N . GLY A 1 83 ? -0.191 -0.124 -25.749 1.00 91.94 83 GLY A N 1
ATOM 677 C CA . GLY A 1 83 ? -0.040 0.833 -26.853 1.00 91.94 83 GLY A CA 1
ATOM 678 C C . GLY A 1 83 ? 0.220 2.279 -26.416 1.00 91.94 83 GLY A C 1
ATOM 679 O O . GLY A 1 83 ? -0.026 3.213 -27.177 1.00 91.94 83 GLY A O 1
ATOM 680 N N . ILE A 1 84 ? 0.705 2.485 -25.192 1.00 93.19 84 ILE A N 1
ATOM 681 C CA . ILE A 1 84 ? 0.973 3.797 -24.605 1.00 93.19 84 ILE A CA 1
ATOM 682 C C . ILE A 1 84 ? 2.311 4.317 -25.130 1.00 93.19 84 ILE A C 1
ATOM 684 O O . ILE A 1 84 ? 3.359 3.695 -24.957 1.00 93.19 84 ILE A O 1
ATOM 688 N N . THR A 1 85 ? 2.300 5.499 -25.741 1.00 89.88 85 THR A N 1
ATOM 689 C CA . THR A 1 85 ? 3.529 6.158 -26.199 1.00 89.88 85 THR A CA 1
ATOM 690 C C . THR A 1 85 ? 3.971 7.186 -25.165 1.00 89.88 85 THR A C 1
ATOM 692 O O . THR A 1 85 ? 3.214 8.093 -24.835 1.00 89.88 85 THR A O 1
ATOM 695 N N . LEU A 1 86 ? 5.194 7.033 -24.653 1.00 91.38 86 LEU A N 1
ATOM 696 C CA . LEU A 1 86 ? 5.839 7.993 -23.755 1.00 91.38 86 LEU A CA 1
ATOM 697 C C . LEU A 1 86 ? 6.711 8.949 -24.564 1.00 91.38 86 LEU A C 1
ATOM 699 O O . LEU A 1 86 ? 7.522 8.499 -25.376 1.00 91.38 86 LEU A O 1
ATOM 703 N N . SER A 1 87 ? 6.587 10.247 -24.310 1.00 90.31 87 SER A N 1
ATOM 704 C CA . SER A 1 87 ? 7.457 11.265 -24.902 1.00 90.31 87 SER A CA 1
ATOM 705 C C . SER A 1 87 ? 8.595 11.664 -23.955 1.00 90.31 87 SER A C 1
ATOM 707 O O . SER A 1 87 ? 8.546 11.454 -22.741 1.00 90.31 87 SER A O 1
ATOM 709 N N . ASP A 1 88 ? 9.616 12.340 -24.486 1.00 88.69 88 ASP A N 1
ATOM 710 C CA . ASP A 1 88 ? 10.636 12.970 -23.638 1.00 88.69 88 ASP A CA 1
ATOM 711 C C . ASP A 1 88 ? 10.063 14.080 -22.751 1.00 88.69 88 ASP A C 1
ATOM 713 O O . ASP A 1 88 ? 10.590 14.325 -21.665 1.00 88.69 88 ASP A O 1
ATOM 717 N N . THR A 1 89 ? 8.961 14.713 -23.166 1.00 89.69 89 THR A N 1
ATOM 718 C CA . THR A 1 89 ? 8.261 15.710 -22.349 1.00 89.69 89 THR A CA 1
ATOM 719 C C . THR A 1 89 ? 7.601 15.084 -21.121 1.00 89.69 89 THR A C 1
ATOM 721 O O . THR A 1 89 ? 7.598 15.710 -20.060 1.00 89.69 89 THR A O 1
ATOM 724 N N . ASP A 1 90 ? 7.132 13.833 -21.213 1.00 92.25 90 ASP A N 1
ATOM 725 C CA . ASP A 1 90 ? 6.621 13.095 -20.054 1.00 92.25 90 ASP A CA 1
ATOM 726 C C . ASP A 1 90 ? 7.725 12.850 -19.022 1.00 92.25 90 ASP A C 1
ATOM 728 O O . ASP A 1 90 ? 7.499 12.995 -17.821 1.00 92.25 90 ASP A O 1
ATOM 732 N N . PHE A 1 91 ? 8.941 12.525 -19.469 1.00 92.75 91 PHE A N 1
ATOM 733 C CA . PHE A 1 91 ? 10.072 12.325 -18.563 1.00 92.75 91 PHE A CA 1
ATOM 734 C C . PHE A 1 91 ? 10.640 13.635 -18.017 1.00 92.75 91 PHE A C 1
ATOM 736 O O . PHE A 1 91 ? 10.990 13.690 -16.837 1.00 92.75 91 PHE A O 1
ATOM 743 N N . ALA A 1 92 ? 10.690 14.687 -18.838 1.00 91.62 92 ALA A N 1
ATOM 744 C CA . ALA A 1 92 ? 11.165 16.009 -18.436 1.00 91.62 92 ALA A CA 1
ATOM 745 C C . ALA A 1 92 ? 10.360 16.582 -17.261 1.00 91.62 92 ALA A C 1
ATOM 747 O O . ALA A 1 92 ? 10.901 17.318 -16.439 1.00 91.62 92 ALA A O 1
ATOM 748 N N . ARG A 1 93 ? 9.090 16.179 -17.115 1.00 91.94 93 ARG A N 1
ATOM 749 C CA . ARG A 1 93 ? 8.237 16.554 -15.979 1.00 91.94 93 ARG A CA 1
ATOM 750 C C . ARG A 1 93 ? 8.795 16.113 -14.622 1.00 91.94 93 ARG A C 1
ATOM 752 O O . ARG A 1 93 ? 8.469 16.717 -13.603 1.00 91.94 93 ARG A O 1
ATOM 759 N N . TYR A 1 94 ? 9.649 15.092 -14.588 1.00 92.19 94 TYR A N 1
ATOM 760 C CA . TYR A 1 94 ? 10.260 14.592 -13.354 1.00 92.19 94 TYR A CA 1
ATOM 761 C C . TYR A 1 94 ? 11.648 15.159 -13.081 1.00 92.19 94 TYR A C 1
ATOM 763 O O . TYR A 1 94 ? 12.147 14.978 -11.965 1.00 92.19 94 TYR A O 1
ATOM 771 N N . ASP A 1 95 ? 12.237 15.860 -14.049 1.00 91.12 95 ASP A N 1
ATOM 772 C CA . ASP A 1 95 ? 13.547 16.476 -13.906 1.00 91.12 95 ASP A CA 1
ATOM 773 C C . ASP A 1 95 ? 13.521 17.523 -12.780 1.00 91.12 95 ASP A C 1
ATOM 775 O O . ASP A 1 95 ? 12.509 18.177 -12.500 1.00 91.12 95 ASP A O 1
ATOM 779 N N . ARG A 1 96 ? 14.636 17.636 -12.063 1.00 87.69 96 ARG A N 1
ATOM 780 C CA . ARG A 1 96 ? 14.829 18.632 -11.005 1.00 87.69 96 ARG A CA 1
ATOM 781 C C . ARG A 1 96 ? 16.300 18.971 -10.860 1.00 87.69 96 ARG A C 1
ATOM 783 O O . ARG A 1 96 ? 17.146 18.183 -11.263 1.00 87.69 96 ARG A O 1
ATOM 790 N N . GLU A 1 97 ? 16.589 20.081 -10.209 1.00 86.88 97 GLU A N 1
ATOM 791 C CA . GLU A 1 97 ? 17.951 20.466 -9.849 1.00 86.88 97 GLU A CA 1
ATOM 792 C C . GLU A 1 97 ? 18.172 20.251 -8.351 1.00 86.88 97 GLU A C 1
ATOM 794 O O . GLU A 1 97 ? 17.250 20.402 -7.540 1.00 86.88 97 GLU A O 1
ATOM 799 N N . ASP A 1 98 ? 19.371 19.810 -7.984 1.00 84.00 98 ASP A N 1
ATOM 800 C CA . ASP A 1 98 ? 19.804 19.788 -6.591 1.00 84.00 98 ASP A CA 1
ATOM 801 C C . ASP A 1 98 ? 20.337 21.162 -6.143 1.00 84.00 98 ASP A C 1
ATOM 803 O O . ASP A 1 98 ? 20.396 22.121 -6.910 1.00 84.00 98 ASP A O 1
ATOM 807 N N . GLN A 1 99 ? 20.729 21.265 -4.871 1.00 80.75 99 GLN A N 1
ATOM 808 C CA . GLN A 1 99 ? 21.250 22.506 -4.279 1.00 80.75 99 GLN A CA 1
ATOM 809 C C . GLN A 1 99 ? 22.598 22.954 -4.870 1.00 80.75 99 GLN A C 1
ATOM 811 O O . GLN A 1 99 ? 23.045 24.065 -4.601 1.00 80.75 99 GLN A O 1
ATOM 816 N N . HIS A 1 100 ? 23.244 22.095 -5.658 1.00 81.00 100 HIS A N 1
ATOM 817 C CA . HIS A 1 100 ? 24.512 22.348 -6.330 1.00 81.00 100 HIS A CA 1
ATOM 818 C C . HIS A 1 100 ? 24.327 22.563 -7.842 1.00 81.00 100 HIS A C 1
ATOM 820 O O . HIS A 1 100 ? 25.317 22.651 -8.565 1.00 81.00 100 HIS A O 1
ATOM 826 N N . GLY A 1 101 ? 23.081 22.655 -8.325 1.00 80.81 101 GLY A N 1
ATOM 827 C CA . GLY A 1 101 ? 22.759 22.851 -9.739 1.00 80.81 101 GLY A CA 1
ATOM 828 C C . GLY A 1 101 ? 22.874 21.586 -10.596 1.00 80.81 101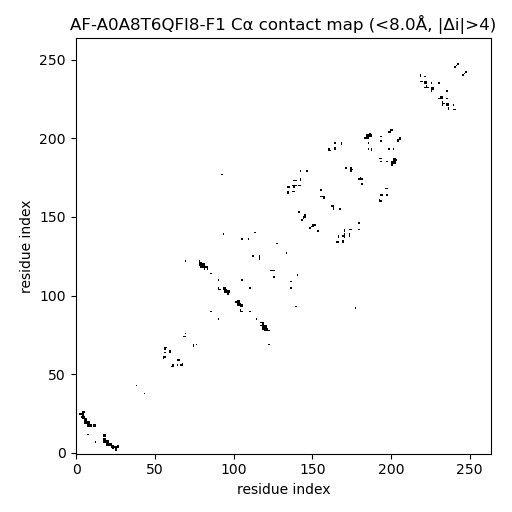 GLY A C 1
ATOM 829 O O . GLY A 1 101 ? 22.819 21.673 -11.821 1.00 80.81 101 GLY A O 1
ATOM 830 N N . ASN A 1 102 ? 23.020 20.396 -10.002 1.00 83.69 102 ASN A N 1
ATOM 831 C CA . ASN A 1 102 ? 23.037 19.156 -10.771 1.00 83.69 102 ASN A CA 1
ATOM 832 C C . ASN A 1 102 ? 21.616 18.728 -11.130 1.00 83.69 102 ASN A C 1
ATOM 834 O O . ASN A 1 102 ? 20.739 18.596 -10.269 1.00 83.69 102 ASN A O 1
ATOM 838 N N . LYS A 1 103 ? 21.409 18.410 -12.408 1.00 84.31 103 LYS A N 1
ATOM 839 C CA . LYS A 1 103 ? 20.149 17.863 -12.906 1.00 84.31 103 LYS A CA 1
ATOM 840 C C . LYS A 1 103 ? 19.955 16.417 -12.435 1.00 84.31 103 LYS A C 1
ATOM 842 O O . LYS A 1 103 ? 20.621 15.494 -12.900 1.00 84.31 103 LYS A O 1
ATOM 847 N N . ILE A 1 104 ? 18.974 16.200 -11.569 1.00 85.00 104 ILE A N 1
ATOM 848 C CA . ILE A 1 104 ? 18.457 14.884 -11.200 1.00 85.00 104 ILE A CA 1
ATOM 849 C C . ILE A 1 104 ? 17.316 14.538 -12.159 1.00 85.00 104 ILE A C 1
ATOM 851 O O . ILE A 1 104 ? 16.265 15.177 -12.156 1.00 85.00 104 ILE A O 1
ATOM 855 N N . SER A 1 105 ? 17.519 13.498 -12.961 1.00 89.75 105 SER A N 1
ATOM 856 C CA . SER A 1 105 ? 16.547 12.992 -13.934 1.00 89.75 105 SER A CA 1
ATOM 857 C C . SER A 1 105 ? 16.533 11.466 -13.939 1.00 89.75 105 SER A C 1
ATOM 859 O O . SER A 1 105 ? 17.461 10.825 -13.437 1.00 89.75 105 SER A O 1
ATOM 861 N N . LEU A 1 106 ? 15.479 10.872 -14.505 1.00 90.62 106 LEU A N 1
ATOM 862 C CA . LEU A 1 106 ? 15.476 9.435 -14.769 1.00 90.62 106 LEU A CA 1
ATOM 863 C C . LEU A 1 106 ? 16.507 9.122 -15.855 1.00 90.62 106 LEU A C 1
ATOM 865 O O . LEU A 1 106 ? 16.434 9.670 -16.959 1.00 90.62 106 LEU A O 1
ATOM 869 N N . ASN A 1 107 ? 17.441 8.222 -15.548 1.00 91.56 107 ASN A N 1
ATOM 870 C CA . ASN A 1 107 ? 18.452 7.785 -16.507 1.00 91.56 107 ASN A CA 1
ATOM 871 C C . ASN A 1 107 ? 17.837 6.908 -17.614 1.00 91.56 107 ASN A C 1
ATOM 873 O O . ASN A 1 107 ? 16.693 6.463 -17.520 1.00 91.56 107 ASN A O 1
ATOM 877 N N . GLU A 1 108 ? 18.599 6.624 -18.669 1.00 92.00 108 GLU A N 1
ATOM 878 C CA . GLU A 1 108 ? 18.102 5.873 -19.829 1.00 92.00 108 GLU A CA 1
ATOM 879 C C . GLU A 1 108 ? 17.575 4.472 -19.460 1.00 92.00 108 GLU A C 1
ATOM 881 O O . GLU A 1 108 ? 16.543 4.035 -19.969 1.00 92.00 108 GLU A O 1
ATOM 886 N N . GLN A 1 109 ? 18.237 3.772 -18.532 1.00 92.38 109 GLN A N 1
ATOM 887 C CA . GLN A 1 109 ? 17.799 2.448 -18.076 1.00 92.38 109 GLN A CA 1
ATOM 888 C C . GLN A 1 109 ? 16.469 2.524 -17.319 1.00 92.38 109 GLN A C 1
ATOM 890 O O . GLN A 1 109 ? 15.581 1.702 -17.545 1.00 92.38 109 GLN A O 1
ATOM 895 N N . GLN A 1 110 ? 16.305 3.534 -16.464 1.00 93.62 110 GLN A N 1
ATOM 896 C CA . GLN A 1 110 ? 15.054 3.820 -15.772 1.00 93.62 110 GLN A CA 1
ATOM 897 C C . GLN A 1 110 ? 13.961 4.189 -16.778 1.00 93.62 110 GLN A C 1
ATOM 899 O O . GLN A 1 110 ? 12.889 3.607 -16.716 1.00 93.62 110 GLN A O 1
ATOM 904 N N . ARG A 1 111 ? 14.217 5.057 -17.763 1.00 94.31 111 ARG A N 1
ATOM 905 C CA . ARG A 1 111 ? 13.231 5.401 -18.809 1.00 94.31 111 ARG A CA 1
ATOM 906 C C . ARG A 1 111 ? 12.796 4.177 -19.622 1.00 94.31 111 ARG A C 1
ATOM 908 O O . ARG A 1 111 ? 11.603 3.971 -19.833 1.00 94.31 111 ARG A O 1
ATOM 915 N N . LYS A 1 112 ? 13.738 3.303 -20.003 1.00 93.75 112 LYS A N 1
ATOM 916 C CA . LYS A 1 112 ? 13.437 2.020 -20.667 1.00 93.75 112 LYS A CA 1
ATOM 917 C C . LYS A 1 112 ? 12.588 1.106 -19.784 1.00 93.75 112 LYS A C 1
ATOM 919 O O . LYS A 1 112 ? 11.626 0.516 -20.271 1.00 93.75 112 LYS A O 1
ATOM 924 N N . ALA A 1 113 ? 12.918 0.992 -18.497 1.00 94.94 113 ALA A N 1
ATOM 925 C CA . ALA A 1 113 ? 12.125 0.216 -17.547 1.00 94.94 113 ALA A CA 1
ATOM 926 C C . ALA A 1 113 ? 10.716 0.803 -17.380 1.00 94.94 113 ALA A C 1
ATOM 928 O O . ALA A 1 113 ? 9.745 0.060 -17.413 1.00 94.94 113 ALA A O 1
ATOM 929 N N . PHE A 1 114 ? 10.595 2.127 -17.289 1.00 95.88 114 PHE A N 1
ATOM 930 C CA . PHE A 1 114 ? 9.323 2.844 -17.218 1.00 95.88 114 PHE A CA 1
ATOM 931 C C . PHE A 1 114 ? 8.436 2.523 -18.418 1.00 95.88 114 PHE A C 1
ATOM 933 O O . PHE A 1 114 ? 7.281 2.140 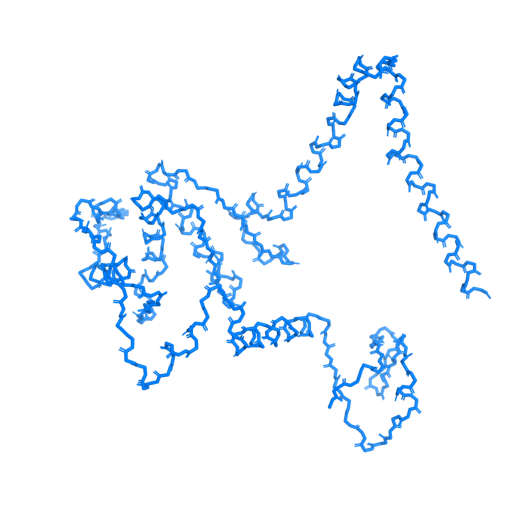-18.245 1.00 95.88 114 PHE A O 1
ATOM 940 N N . ASN A 1 115 ? 9.002 2.598 -19.626 1.00 94.94 115 ASN A N 1
ATOM 941 C CA . ASN A 1 115 ? 8.285 2.279 -20.854 1.00 94.94 115 ASN A CA 1
ATOM 942 C C . ASN A 1 115 ? 7.819 0.818 -20.893 1.00 94.94 115 ASN A C 1
ATOM 944 O O . ASN A 1 115 ? 6.684 0.530 -21.259 1.00 94.94 115 ASN A O 1
ATOM 948 N N . LYS A 1 116 ? 8.659 -0.119 -20.443 1.00 94.94 116 LYS A N 1
ATOM 949 C CA . LYS A 1 116 ? 8.244 -1.520 -20.319 1.00 94.94 116 LYS A CA 1
ATOM 950 C C . LYS A 1 116 ? 7.112 -1.689 -19.306 1.00 94.94 116 LYS A C 1
ATOM 952 O O . LYS A 1 116 ? 6.137 -2.360 -19.617 1.00 94.94 116 LYS A O 1
ATOM 957 N N . LEU A 1 117 ? 7.218 -1.076 -18.132 1.00 95.81 117 LEU A N 1
ATOM 958 C CA . LEU A 1 117 ? 6.232 -1.223 -17.061 1.00 95.81 117 LEU A CA 1
ATOM 959 C C . LEU A 1 117 ? 4.870 -0.626 -17.424 1.00 95.81 117 LEU A C 1
ATOM 961 O O . LEU A 1 117 ? 3.850 -1.211 -17.079 1.00 95.81 117 LEU A O 1
ATOM 965 N N . VAL A 1 118 ? 4.845 0.525 -18.103 1.00 95.19 118 VAL A N 1
ATOM 966 C CA . VAL A 1 118 ? 3.581 1.169 -18.486 1.00 95.19 118 VAL A CA 1
ATOM 967 C C . VAL A 1 118 ? 2.859 0.391 -19.582 1.00 95.19 118 VAL A C 1
ATOM 969 O O . VAL A 1 118 ? 1.636 0.367 -19.602 1.00 95.19 118 VAL A O 1
ATOM 972 N N . ASN A 1 119 ? 3.609 -0.251 -20.482 1.00 95.06 119 ASN A N 1
ATOM 973 C CA . ASN A 1 119 ? 3.042 -0.904 -21.654 1.00 95.06 119 ASN A CA 1
ATOM 974 C C . ASN A 1 119 ? 2.740 -2.383 -21.474 1.00 95.06 119 ASN A C 1
ATOM 976 O O . ASN A 1 119 ? 1.973 -2.894 -22.274 1.00 95.06 119 ASN A O 1
ATOM 980 N N . ASN A 1 120 ? 3.323 -3.073 -20.491 1.00 94.25 120 ASN A N 1
ATOM 981 C CA . ASN A 1 120 ? 3.207 -4.527 -20.382 1.00 94.25 120 ASN A CA 1
ATOM 982 C C . ASN A 1 120 ? 2.444 -4.945 -19.121 1.00 94.25 120 ASN A C 1
ATOM 984 O O . ASN A 1 120 ? 2.854 -4.649 -17.994 1.00 94.25 120 ASN A O 1
ATOM 988 N N . GLY A 1 121 ? 1.355 -5.685 -19.320 1.00 91.62 121 GLY A N 1
ATOM 989 C CA . GLY A 1 121 ? 0.573 -6.311 -18.258 1.00 91.62 121 GLY A CA 1
ATOM 990 C C . GLY A 1 121 ? 0.282 -7.791 -18.521 1.00 91.62 121 GLY A C 1
ATOM 991 O O . GLY A 1 121 ? 0.698 -8.335 -19.542 1.00 91.62 121 GLY A O 1
ATOM 992 N N . PRO A 1 122 ? -0.431 -8.464 -17.606 1.00 91.38 122 PRO A N 1
ATOM 993 C CA . PRO A 1 122 ? -0.928 -7.957 -16.320 1.00 91.38 122 PRO A CA 1
ATOM 994 C C . PRO A 1 122 ? 0.133 -7.967 -15.200 1.00 91.38 122 PRO A C 1
ATOM 996 O O . PRO A 1 122 ? -0.126 -7.468 -14.107 1.00 91.38 122 PRO A O 1
ATOM 999 N N . LEU A 1 123 ? 1.327 -8.514 -15.461 1.00 91.50 123 LEU A N 1
ATOM 1000 C CA . LEU A 1 123 ? 2.434 -8.606 -14.510 1.00 91.50 123 LEU A CA 1
ATOM 1001 C C . LEU A 1 123 ? 3.692 -7.947 -15.084 1.00 91.50 123 LEU A C 1
ATOM 1003 O O . LEU A 1 123 ? 4.108 -8.240 -16.199 1.00 91.50 123 LEU A O 1
ATOM 1007 N N . SER A 1 124 ? 4.323 -7.094 -14.282 1.00 93.06 124 SER A N 1
ATOM 1008 C CA . SER A 1 124 ? 5.605 -6.466 -14.596 1.00 93.06 124 SER A CA 1
ATOM 1009 C C . SER A 1 124 ? 6.519 -6.515 -13.372 1.00 93.06 124 SER A C 1
ATOM 1011 O O . SER A 1 124 ? 6.065 -6.315 -12.244 1.00 93.06 124 SER A O 1
ATOM 1013 N N . LEU A 1 125 ? 7.816 -6.754 -13.587 1.00 92.94 125 LEU A N 1
ATOM 1014 C CA . LEU A 1 125 ? 8.822 -6.816 -12.526 1.00 92.94 125 LEU A CA 1
ATOM 1015 C C . LEU A 1 125 ? 9.903 -5.753 -12.740 1.00 92.94 125 LEU A C 1
ATOM 1017 O O . LEU A 1 125 ? 10.542 -5.699 -13.789 1.00 92.94 125 LEU A O 1
ATOM 1021 N N . LEU A 1 126 ? 10.145 -4.942 -11.709 1.00 93.81 126 LEU A N 1
ATOM 1022 C CA . LEU A 1 126 ? 11.240 -3.975 -11.677 1.00 93.81 126 LEU A CA 1
ATOM 1023 C C . LEU A 1 126 ? 12.346 -4.449 -10.731 1.00 93.81 126 LEU A C 1
ATOM 1025 O O . LEU A 1 126 ? 12.171 -4.489 -9.510 1.00 93.81 126 LEU A O 1
ATOM 1029 N N . GLN A 1 127 ? 13.522 -4.729 -11.286 1.00 93.06 127 GLN A N 1
ATOM 1030 C CA . GLN A 1 127 ? 14.716 -5.076 -10.521 1.00 93.06 127 GLN A CA 1
ATOM 1031 C C . GLN A 1 127 ? 15.756 -3.952 -10.580 1.00 93.06 127 GLN A C 1
ATOM 1033 O O . GLN A 1 127 ? 15.839 -3.197 -11.540 1.00 93.06 127 GLN A O 1
ATOM 1038 N N . GLY A 1 128 ? 16.562 -3.844 -9.527 1.00 89.56 128 GLY A N 1
ATOM 1039 C CA . GLY A 1 128 ? 17.672 -2.896 -9.446 1.00 89.56 128 GLY A CA 1
ATOM 1040 C C . GLY A 1 128 ? 18.519 -3.138 -8.187 1.00 89.56 128 GLY A C 1
ATOM 1041 O O . GLY A 1 128 ? 17.973 -3.596 -7.177 1.00 89.56 128 GLY A O 1
ATOM 1042 N N . PRO A 1 129 ? 19.829 -2.873 -8.214 1.00 89.44 129 PRO A N 1
ATOM 1043 C CA . PRO A 1 129 ? 20.672 -2.888 -7.019 1.00 89.44 129 PRO A CA 1
ATOM 1044 C C . PRO A 1 129 ? 20.223 -1.885 -5.933 1.00 89.44 129 PRO A C 1
ATOM 1046 O O . PRO A 1 129 ? 19.443 -0.965 -6.219 1.00 89.44 129 PRO A O 1
ATOM 1049 N N . PRO A 1 130 ? 20.702 -2.022 -4.683 1.00 88.12 130 PRO A N 1
ATOM 1050 C CA . PRO A 1 130 ? 20.516 -1.008 -3.644 1.00 88.12 130 PRO A CA 1
ATOM 1051 C C . PRO A 1 130 ? 21.022 0.364 -4.112 1.00 88.12 130 PRO A C 1
ATOM 1053 O O . PRO A 1 130 ? 22.007 0.450 -4.837 1.00 88.12 130 PRO A O 1
ATOM 1056 N N . GLY A 1 131 ? 20.333 1.443 -3.731 1.00 84.38 131 GLY A N 1
ATOM 1057 C CA . GLY A 1 131 ? 20.745 2.811 -4.080 1.00 84.38 131 GLY A CA 1
ATOM 1058 C C . GLY A 1 131 ? 20.408 3.275 -5.506 1.00 84.38 131 GLY A C 1
ATOM 1059 O O . GLY A 1 131 ? 20.592 4.444 -5.813 1.00 84.38 131 GLY A O 1
ATOM 1060 N N . THR A 1 132 ? 19.821 2.432 -6.365 1.00 85.44 132 THR A N 1
ATOM 1061 C CA . THR A 1 132 ? 19.491 2.782 -7.772 1.00 85.44 132 THR A CA 1
ATOM 1062 C C . THR A 1 132 ? 18.243 3.656 -7.963 1.00 85.44 132 THR A C 1
ATOM 1064 O O . THR A 1 132 ? 17.677 3.734 -9.053 1.00 85.44 132 THR A O 1
ATOM 1067 N N . GLY A 1 133 ? 17.773 4.313 -6.901 1.00 89.06 133 GLY A N 1
ATOM 1068 C CA . GLY A 1 133 ? 16.643 5.238 -6.986 1.00 89.06 133 GLY A CA 1
ATOM 1069 C C . GLY A 1 133 ? 15.280 4.577 -7.217 1.00 89.06 133 GLY A C 1
ATOM 1070 O O . GLY A 1 133 ? 14.371 5.238 -7.702 1.00 89.06 133 GLY A O 1
ATOM 1071 N N . LYS A 1 134 ? 15.082 3.302 -6.851 1.00 93.56 134 LYS A N 1
ATOM 1072 C CA . LYS A 1 134 ? 13.790 2.603 -7.036 1.00 93.56 134 LYS A CA 1
ATOM 1073 C C . LYS A 1 134 ? 12.592 3.334 -6.442 1.00 93.56 134 LYS A C 1
ATOM 1075 O O . LYS A 1 134 ? 11.543 3.392 -7.064 1.00 93.56 134 LYS A O 1
ATOM 1080 N N . THR A 1 135 ? 12.739 3.893 -5.245 1.00 91.75 135 THR A N 1
ATOM 1081 C CA . THR A 1 135 ? 11.659 4.654 -4.606 1.00 91.75 135 THR A CA 1
ATOM 1082 C C . THR A 1 135 ? 11.318 5.900 -5.417 1.00 91.75 135 THR A C 1
ATOM 1084 O O . THR A 1 135 ? 10.153 6.269 -5.525 1.00 91.75 135 THR A O 1
ATOM 1087 N N . GLU A 1 136 ? 12.329 6.534 -6.017 1.00 92.31 136 GLU A N 1
ATOM 1088 C CA . GLU A 1 136 ? 12.110 7.676 -6.901 1.00 92.31 136 GLU A CA 1
ATOM 1089 C C . GLU A 1 136 ? 11.407 7.266 -8.185 1.00 92.31 136 GLU A C 1
ATOM 1091 O O . GLU A 1 136 ? 10.451 7.917 -8.598 1.00 92.31 136 GLU A O 1
ATOM 1096 N N . PHE A 1 137 ? 11.832 6.144 -8.762 1.00 95.00 137 PHE A N 1
ATOM 1097 C CA . PHE A 1 137 ? 11.171 5.545 -9.906 1.00 95.00 137 PHE A CA 1
ATOM 1098 C C . PHE A 1 137 ? 9.695 5.248 -9.607 1.00 95.00 137 PHE A C 1
ATOM 1100 O O . PHE A 1 137 ? 8.834 5.636 -10.387 1.00 95.00 137 PHE A O 1
ATOM 1107 N N . ILE A 1 138 ? 9.386 4.607 -8.472 1.00 95.31 138 ILE A N 1
ATOM 1108 C CA . ILE A 1 138 ? 8.005 4.286 -8.073 1.00 95.31 138 ILE A CA 1
ATOM 1109 C C . ILE A 1 138 ? 7.175 5.564 -7.951 1.00 95.31 138 ILE A C 1
ATOM 1111 O O . ILE A 1 138 ? 6.040 5.590 -8.416 1.00 95.31 138 ILE A O 1
ATOM 1115 N N . ALA A 1 139 ? 7.728 6.626 -7.363 1.00 95.62 139 ALA A N 1
ATOM 1116 C CA . ALA A 1 139 ? 7.005 7.881 -7.213 1.00 95.62 139 ALA A CA 1
ATOM 1117 C C . ALA A 1 139 ? 6.689 8.547 -8.559 1.00 95.62 139 ALA A C 1
ATOM 1119 O O . ALA A 1 139 ? 5.547 8.950 -8.776 1.00 95.62 139 ALA A O 1
ATOM 1120 N N . ALA A 1 140 ? 7.658 8.594 -9.477 1.00 95.94 140 ALA A N 1
ATOM 1121 C CA . ALA A 1 140 ? 7.435 9.086 -10.836 1.00 95.94 140 ALA A CA 1
ATOM 1122 C C . ALA A 1 140 ? 6.431 8.208 -11.606 1.00 95.94 140 ALA A C 1
ATOM 1124 O O . ALA A 1 140 ? 5.556 8.721 -12.297 1.00 95.94 140 ALA A O 1
ATOM 1125 N N . PHE A 1 141 ? 6.521 6.885 -11.450 1.00 96.62 141 PHE A N 1
ATOM 1126 C CA . PHE A 1 141 ? 5.636 5.930 -12.113 1.00 96.62 141 PHE A CA 1
ATOM 1127 C C . PHE A 1 141 ? 4.188 6.058 -11.641 1.00 96.62 141 PHE A C 1
ATOM 1129 O O . PHE A 1 141 ? 3.282 6.196 -12.456 1.00 96.62 141 PHE A O 1
ATOM 1136 N N . VAL A 1 142 ? 3.964 6.089 -10.326 1.00 96.88 142 VAL A N 1
ATOM 1137 C CA . VAL A 1 142 ? 2.629 6.286 -9.745 1.00 96.88 142 VAL A CA 1
ATOM 1138 C C . VAL A 1 142 ? 2.051 7.640 -10.151 1.00 96.88 142 VAL A C 1
ATOM 1140 O O . VAL A 1 142 ? 0.891 7.699 -10.547 1.00 96.88 142 VAL A O 1
ATOM 1143 N N . HIS A 1 143 ? 2.853 8.707 -10.113 1.00 96.44 143 HIS A N 1
ATOM 1144 C CA . HIS A 1 143 ? 2.410 10.023 -10.566 1.00 96.44 143 HIS A CA 1
ATOM 1145 C C . HIS A 1 143 ? 1.959 10.004 -12.032 1.00 96.44 143 HIS A C 1
ATOM 1147 O O . HIS A 1 143 ? 0.872 10.483 -12.337 1.00 96.44 143 HIS A O 1
ATOM 1153 N N . TYR A 1 144 ? 2.739 9.392 -12.929 1.00 96.44 144 TYR A N 1
ATOM 1154 C CA . TYR A 1 144 ? 2.367 9.251 -14.339 1.00 96.44 144 TYR A CA 1
ATOM 1155 C C . TYR A 1 144 ? 1.054 8.483 -14.522 1.00 96.44 144 TYR A C 1
ATOM 1157 O O . TYR A 1 144 ? 0.206 8.889 -15.315 1.00 96.44 144 TYR A O 1
ATOM 1165 N N . LEU A 1 145 ? 0.862 7.384 -13.785 1.00 96.12 145 LEU A N 1
ATOM 1166 C CA . LEU A 1 145 ? -0.377 6.609 -13.855 1.00 96.12 145 LEU A CA 1
ATOM 1167 C C . LEU A 1 145 ? -1.600 7.446 -13.459 1.00 96.12 145 LEU A C 1
ATOM 1169 O O . LEU A 1 145 ? -2.669 7.293 -14.049 1.00 96.12 145 LEU A O 1
ATOM 1173 N N . ILE A 1 146 ? -1.450 8.336 -12.482 1.00 95.31 146 ILE A N 1
ATOM 1174 C CA . ILE A 1 146 ? -2.522 9.229 -12.039 1.00 95.31 146 ILE A CA 1
ATOM 1175 C C . ILE A 1 146 ? -2.746 10.334 -13.072 1.00 95.31 146 ILE A C 1
ATOM 1177 O O . ILE A 1 146 ? -3.846 10.465 -13.596 1.00 95.31 146 ILE A O 1
ATOM 1181 N N . GLU A 1 147 ? -1.698 11.086 -13.406 1.00 94.50 147 GLU A N 1
ATOM 1182 C CA . GLU A 1 147 ? -1.800 12.293 -14.229 1.00 94.50 147 GLU A CA 1
ATOM 1183 C C . GLU A 1 147 ? -2.103 11.989 -15.703 1.00 94.50 147 GLU A C 1
ATOM 1185 O O . GLU A 1 147 ? -2.909 12.676 -16.326 1.00 94.50 147 GLU A O 1
ATOM 1190 N N . LYS A 1 148 ? -1.451 10.977 -16.285 1.00 94.31 148 LYS A N 1
ATOM 1191 C CA . LYS A 1 148 ? -1.520 10.690 -17.729 1.00 94.31 148 LYS A CA 1
ATOM 1192 C C . LYS A 1 148 ? -2.446 9.534 -18.067 1.00 94.31 148 LYS A C 1
ATOM 1194 O O . LYS A 1 148 ? -3.099 9.575 -19.103 1.00 94.31 148 LYS A O 1
ATOM 1199 N N . GLN A 1 149 ? -2.514 8.520 -17.206 1.00 94.25 149 GLN A N 1
ATOM 1200 C CA . GLN A 1 149 ? -3.362 7.341 -17.431 1.00 94.25 149 GLN A CA 1
ATOM 1201 C C . GLN A 1 149 ? -4.707 7.416 -16.695 1.00 94.25 149 GLN A C 1
ATOM 1203 O O . GLN A 1 149 ? -5.507 6.489 -16.795 1.00 94.25 149 GLN A O 1
ATOM 1208 N N . ASN A 1 150 ? -4.973 8.507 -15.963 1.00 93.12 150 ASN A N 1
ATOM 1209 C CA . ASN A 1 150 ? -6.214 8.726 -15.215 1.00 93.12 150 ASN A CA 1
ATOM 1210 C C . ASN A 1 150 ? -6.572 7.536 -14.295 1.00 93.12 150 ASN A C 1
ATOM 1212 O O . ASN A 1 150 ? -7.727 7.108 -14.177 1.00 93.12 150 ASN A O 1
ATOM 1216 N N . THR A 1 151 ? -5.547 6.940 -13.677 1.00 94.56 151 THR A N 1
ATOM 1217 C CA . THR A 1 151 ? -5.704 5.751 -12.837 1.00 94.56 151 THR A CA 1
ATOM 1218 C C . THR A 1 151 ? -6.414 6.126 -11.543 1.00 94.56 151 THR A C 1
ATOM 1220 O O . THR A 1 151 ? -5.856 6.806 -10.688 1.00 94.56 151 THR A O 1
ATOM 1223 N N . LYS A 1 152 ? -7.641 5.626 -11.364 1.00 92.50 152 LYS A N 1
ATOM 1224 C CA . LYS A 1 152 ? -8.509 6.010 -10.237 1.00 92.50 152 LYS A CA 1
ATOM 1225 C C . LYS A 1 152 ? -8.052 5.488 -8.876 1.00 92.50 152 LYS A C 1
ATOM 1227 O O . LYS A 1 152 ? -8.306 6.118 -7.858 1.00 92.50 152 LYS A O 1
ATOM 1232 N N . ARG A 1 153 ? -7.494 4.274 -8.826 1.00 95.12 153 ARG A N 1
ATOM 1233 C CA . ARG A 1 153 ? -7.158 3.588 -7.568 1.00 95.12 153 ARG A CA 1
ATOM 1234 C C . ARG A 1 153 ? -5.870 2.802 -7.717 1.00 95.12 153 ARG A C 1
ATOM 1236 O O . ARG A 1 153 ? -5.779 1.927 -8.572 1.00 95.12 153 ARG A O 1
ATOM 1243 N N . ILE A 1 154 ? -4.917 3.080 -6.835 1.00 96.50 154 ILE A N 1
ATOM 1244 C CA . ILE A 1 154 ? -3.624 2.401 -6.777 1.00 96.50 154 ILE A CA 1
ATOM 1245 C C . ILE A 1 154 ? -3.461 1.820 -5.374 1.00 96.50 154 ILE A C 1
ATOM 1247 O O . ILE A 1 154 ? -3.515 2.544 -4.381 1.00 96.50 154 ILE A O 1
ATOM 1251 N N . LEU A 1 155 ? -3.266 0.503 -5.287 1.00 96.94 155 LEU A N 1
ATOM 1252 C CA . LEU A 1 155 ? -2.969 -0.177 -4.030 1.00 96.94 155 LEU A CA 1
ATOM 1253 C C . LEU A 1 155 ? -1.453 -0.358 -3.894 1.00 96.94 155 LEU A C 1
ATOM 1255 O O . LEU A 1 155 ? -0.856 -1.186 -4.578 1.00 96.94 155 LEU A O 1
ATOM 1259 N N . LEU A 1 156 ? -0.840 0.395 -2.981 1.00 96.44 156 LEU A N 1
ATOM 1260 C CA . LEU A 1 156 ? 0.577 0.267 -2.644 1.00 96.44 156 LEU A CA 1
ATOM 1261 C C . LEU A 1 156 ? 0.759 -0.663 -1.437 1.00 96.44 156 LEU A C 1
ATOM 1263 O O . LEU A 1 156 ? 0.231 -0.401 -0.356 1.00 96.44 156 LEU A O 1
ATOM 1267 N N . VAL A 1 157 ? 1.541 -1.731 -1.605 1.00 95.69 157 VAL A N 1
ATOM 1268 C CA . VAL A 1 157 ? 1.832 -2.716 -0.551 1.00 95.69 157 VAL A CA 1
ATOM 1269 C C . VAL A 1 157 ? 3.333 -2.946 -0.402 1.00 95.69 157 VAL A C 1
ATOM 1271 O O . VAL A 1 157 ? 4.088 -2.838 -1.364 1.00 95.69 157 VAL A O 1
ATOM 1274 N N . SER A 1 158 ? 3.771 -3.283 0.811 1.00 94.81 158 SER A N 1
ATOM 1275 C CA . SER A 1 158 ? 5.134 -3.748 1.082 1.00 94.81 158 SER A CA 1
ATOM 1276 C C . SER A 1 158 ? 5.160 -4.655 2.313 1.00 94.81 158 SER A C 1
ATOM 1278 O O . SER A 1 158 ? 4.211 -4.684 3.099 1.00 94.81 158 SER A O 1
ATOM 1280 N N . GLN A 1 159 ? 6.253 -5.400 2.481 1.00 90.62 159 GLN A N 1
ATOM 1281 C CA . GLN A 1 159 ? 6.465 -6.290 3.622 1.00 90.62 159 GLN A CA 1
ATOM 1282 C C . GLN A 1 159 ? 6.665 -5.515 4.935 1.00 90.62 159 GLN A C 1
ATOM 1284 O O . GLN A 1 159 ? 6.232 -5.985 5.987 1.00 90.62 159 GLN A O 1
ATOM 1289 N N . SER A 1 160 ? 7.319 -4.348 4.891 1.00 91.94 160 SER A N 1
ATOM 1290 C CA . SER A 1 160 ? 7.618 -3.536 6.077 1.00 91.94 160 SER A CA 1
ATOM 1291 C C . SER A 1 160 ? 6.825 -2.231 6.102 1.00 91.94 160 SER A C 1
ATOM 1293 O O . SER A 1 160 ? 6.522 -1.643 5.062 1.00 91.94 160 SER A O 1
ATOM 1295 N N . HIS A 1 161 ? 6.512 -1.756 7.312 1.00 91.88 161 HIS A N 1
ATOM 1296 C CA . HIS A 1 161 ? 5.851 -0.464 7.505 1.00 91.88 161 HIS A CA 1
ATOM 1297 C C . HIS A 1 161 ? 6.694 0.693 6.961 1.00 91.88 161 HIS A C 1
ATOM 1299 O O . HIS A 1 161 ? 6.153 1.531 6.244 1.00 91.88 161 HIS A O 1
ATOM 1305 N N . GLU A 1 162 ? 8.003 0.678 7.227 1.00 93.75 162 GLU A N 1
ATOM 1306 C CA . GLU A 1 162 ? 8.944 1.697 6.752 1.00 93.75 162 GLU A CA 1
ATOM 1307 C C . GLU A 1 162 ? 8.949 1.816 5.229 1.00 93.75 162 GLU A C 1
ATOM 1309 O O . GLU A 1 162 ? 8.813 2.912 4.702 1.00 93.75 162 GLU A O 1
ATOM 1314 N N . ALA A 1 163 ? 8.995 0.698 4.499 1.00 93.12 163 ALA A N 1
ATOM 1315 C CA . ALA A 1 163 ? 9.002 0.745 3.040 1.00 93.12 163 ALA A CA 1
ATOM 1316 C C . ALA A 1 163 ? 7.703 1.337 2.462 1.00 93.12 163 ALA A C 1
ATOM 1318 O O . ALA A 1 163 ? 7.758 2.072 1.475 1.00 93.12 163 ALA A O 1
ATOM 1319 N N . VAL A 1 164 ? 6.545 1.053 3.078 1.00 95.19 164 VAL A N 1
ATOM 1320 C CA . VAL A 1 164 ? 5.276 1.702 2.696 1.00 95.19 164 VAL A CA 1
ATOM 1321 C C . VAL A 1 164 ? 5.336 3.200 2.980 1.00 95.19 164 VAL A C 1
ATOM 1323 O O . VAL A 1 164 ? 4.953 3.984 2.116 1.00 95.19 164 VAL A O 1
ATOM 1326 N N . ASN A 1 165 ? 5.821 3.597 4.160 1.00 95.56 165 ASN A N 1
ATOM 1327 C CA . ASN A 1 165 ? 5.905 5.002 4.553 1.00 95.56 165 ASN A CA 1
ATOM 1328 C C . ASN A 1 165 ? 6.812 5.776 3.589 1.00 95.56 165 ASN A C 1
ATOM 1330 O O . ASN A 1 165 ? 6.368 6.747 2.985 1.00 95.56 165 ASN A O 1
ATOM 1334 N N . THR A 1 166 ? 8.028 5.282 3.342 1.00 95.50 166 THR A N 1
ATOM 1335 C CA . THR A 1 166 ? 8.991 5.911 2.430 1.00 95.50 166 THR A CA 1
ATOM 1336 C C . THR A 1 166 ? 8.430 6.068 1.015 1.00 95.50 166 THR A C 1
ATOM 1338 O O . THR A 1 166 ? 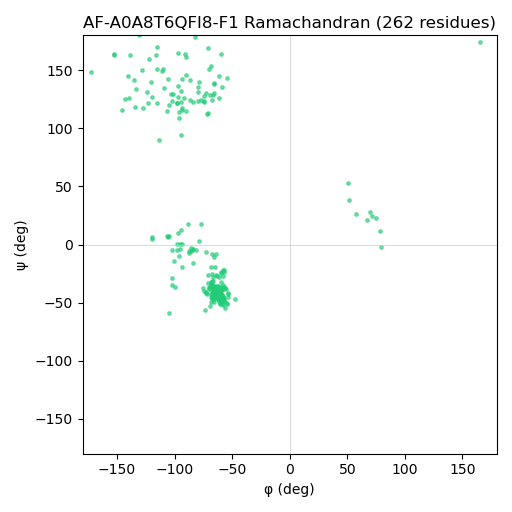8.575 7.127 0.406 1.00 95.50 166 THR A O 1
ATOM 1341 N N . ALA A 1 167 ? 7.783 5.035 0.468 1.00 95.69 167 ALA A N 1
ATOM 1342 C CA . ALA A 1 167 ? 7.206 5.113 -0.871 1.00 95.69 167 ALA A CA 1
ATOM 1343 C C . ALA A 1 167 ? 6.012 6.083 -0.925 1.00 95.69 167 ALA A C 1
ATOM 1345 O O . ALA A 1 167 ? 5.957 6.923 -1.822 1.00 95.69 167 ALA A O 1
ATOM 1346 N N . ALA A 1 168 ? 5.099 6.021 0.049 1.00 96.25 168 ALA A N 1
ATOM 1347 C CA . ALA A 1 168 ? 3.937 6.907 0.124 1.00 96.25 168 ALA A CA 1
ATOM 1348 C C . ALA A 1 168 ? 4.338 8.381 0.296 1.00 96.25 168 ALA A C 1
ATOM 1350 O O . ALA A 1 168 ? 3.831 9.240 -0.421 1.00 96.25 168 ALA A O 1
ATOM 1351 N N . GLU A 1 169 ? 5.290 8.679 1.181 1.00 96.00 169 GLU A N 1
ATOM 1352 C CA . GLU A 1 169 ? 5.856 10.023 1.348 1.00 96.00 169 GLU A CA 1
ATOM 1353 C C . GLU A 1 169 ? 6.462 10.544 0.048 1.00 96.00 169 GLU A C 1
ATOM 1355 O O . GLU A 1 169 ? 6.233 11.692 -0.339 1.00 96.00 169 GLU A O 1
ATOM 1360 N N . ARG A 1 170 ? 7.216 9.691 -0.657 1.00 95.31 170 ARG A N 1
ATOM 1361 C CA . ARG A 1 170 ? 7.844 10.064 -1.923 1.00 95.31 170 ARG A CA 1
ATOM 1362 C C . ARG A 1 170 ? 6.799 10.376 -2.989 1.00 95.31 170 ARG A C 1
ATOM 1364 O O . ARG A 1 170 ? 6.932 11.395 -3.661 1.00 95.31 170 ARG A O 1
ATOM 1371 N N . ILE A 1 171 ? 5.761 9.548 -3.106 1.00 96.19 171 ILE A N 1
ATOM 1372 C CA . ILE A 1 171 ? 4.637 9.758 -4.028 1.00 96.19 171 ILE A CA 1
ATOM 1373 C C . ILE A 1 171 ? 3.914 11.072 -3.703 1.00 96.19 171 ILE A C 1
ATOM 1375 O O . ILE A 1 171 ? 3.760 11.904 -4.596 1.00 96.19 171 ILE A O 1
ATOM 1379 N N . ARG A 1 172 ? 3.546 11.309 -2.433 1.00 95.69 172 ARG A N 1
ATOM 1380 C CA . ARG A 1 172 ? 2.890 12.558 -1.998 1.00 95.69 172 ARG A CA 1
ATOM 1381 C C . ARG A 1 172 ? 3.735 13.784 -2.327 1.00 95.69 172 ARG A C 1
ATOM 1383 O O . ARG A 1 172 ? 3.223 14.753 -2.878 1.00 95.69 172 ARG A O 1
ATOM 1390 N N . LYS A 1 173 ? 5.039 13.727 -2.038 1.00 93.88 173 LYS A N 1
ATOM 1391 C CA . LYS A 1 173 ? 5.976 14.817 -2.335 1.00 93.88 173 LYS A CA 1
ATOM 1392 C C . LYS A 1 173 ? 6.069 15.100 -3.836 1.00 93.88 173 LYS A C 1
ATOM 1394 O O . LYS A 1 173 ? 6.159 16.261 -4.218 1.00 93.88 173 LYS A O 1
ATOM 1399 N N . HIS A 1 174 ? 6.055 14.069 -4.686 1.00 93.38 174 HIS A N 1
ATOM 1400 C CA . HIS A 1 174 ? 6.034 14.258 -6.143 1.00 93.38 174 HIS A CA 1
ATOM 1401 C C . HIS A 1 174 ? 4.734 14.890 -6.623 1.00 93.38 174 HIS A C 1
ATOM 1403 O O . HIS A 1 174 ? 4.802 15.871 -7.352 1.00 93.38 174 HIS A O 1
ATOM 1409 N N . CYS A 1 175 ? 3.584 14.383 -6.177 1.00 94.75 175 CYS A N 1
ATOM 1410 C CA . CYS A 1 175 ? 2.281 14.918 -6.576 1.00 94.75 175 CYS A CA 1
ATOM 1411 C C . CYS A 1 175 ? 2.132 16.385 -6.150 1.00 94.75 175 CYS A C 1
ATOM 1413 O O . CYS A 1 175 ? 1.850 17.239 -6.984 1.00 94.75 175 CYS A O 1
ATOM 1415 N N . SER A 1 176 ? 2.471 16.707 -4.896 1.00 94.69 176 SER A N 1
ATOM 1416 C CA . SER A 1 176 ? 2.468 18.086 -4.393 1.00 94.69 176 SER A CA 1
ATOM 1417 C C . SER A 1 176 ? 3.413 19.005 -5.177 1.00 94.69 176 SER A C 1
ATOM 1419 O O . SER A 1 176 ? 3.020 20.107 -5.544 1.00 94.69 176 SER A O 1
ATOM 1421 N N . ARG A 1 177 ? 4.634 18.550 -5.497 1.00 93.56 177 ARG A N 1
ATOM 1422 C CA . ARG A 1 177 ? 5.595 19.330 -6.299 1.00 93.56 177 ARG A CA 1
ATOM 1423 C C . ARG A 1 177 ? 5.091 19.614 -7.716 1.00 93.56 177 ARG A C 1
ATOM 1425 O O . ARG A 1 177 ? 5.407 20.663 -8.263 1.00 93.56 177 ARG A O 1
ATOM 1432 N N . LEU A 1 178 ? 4.383 18.665 -8.323 1.00 93.75 178 LEU A N 1
ATOM 1433 C CA . LEU A 1 178 ? 3.946 18.738 -9.720 1.00 93.75 178 LEU A CA 1
ATOM 1434 C C . LEU A 1 178 ? 2.533 19.319 -9.885 1.00 93.75 178 LEU A C 1
ATOM 1436 O O . LEU A 1 178 ? 2.079 19.474 -11.019 1.00 93.75 178 LEU A O 1
ATOM 1440 N N . GLY A 1 179 ? 1.881 19.692 -8.777 1.00 94.25 179 GLY A N 1
ATOM 1441 C CA . GLY A 1 179 ? 0.540 20.278 -8.773 1.00 94.25 179 GLY A CA 1
ATOM 1442 C C . GLY A 1 179 ? -0.573 19.266 -9.039 1.00 94.25 179 GLY A C 1
ATOM 1443 O O . GLY A 1 179 ? -1.644 19.650 -9.494 1.00 94.25 179 GLY A O 1
ATOM 1444 N N . THR A 1 180 ? -0.322 17.984 -8.781 1.00 94.12 180 THR A N 1
ATOM 1445 C CA . THR A 1 180 ? -1.294 16.907 -8.983 1.00 94.12 180 THR A CA 1
ATOM 1446 C C . THR A 1 180 ? -1.969 16.587 -7.657 1.00 94.12 180 THR A C 1
ATOM 1448 O O . THR A 1 180 ? -1.298 16.228 -6.684 1.00 94.12 180 THR A O 1
ATOM 1451 N N . GLU A 1 181 ? -3.293 16.707 -7.610 1.00 92.94 181 GLU A N 1
ATOM 1452 C CA . GLU A 1 181 ? -4.075 16.315 -6.438 1.00 92.94 181 GLU A CA 1
ATOM 1453 C C . GLU A 1 181 ? -4.007 14.800 -6.220 1.00 92.94 181 GLU A C 1
ATOM 1455 O O . GLU A 1 181 ? -4.044 14.005 -7.162 1.00 92.94 181 GLU A O 1
ATOM 1460 N N . LEU A 1 182 ? -3.866 14.395 -4.958 1.00 93.88 182 LEU A N 1
ATOM 1461 C CA . LEU A 1 182 ? -3.735 12.996 -4.577 1.00 93.88 182 LEU A CA 1
ATOM 1462 C C . LEU A 1 182 ? -4.413 12.743 -3.233 1.00 93.88 182 LEU A C 1
ATOM 1464 O O . LEU A 1 182 ? -3.909 13.161 -2.188 1.00 93.88 182 LEU A O 1
ATOM 1468 N N . ASP A 1 183 ? -5.460 11.927 -3.268 1.00 93.31 183 ASP A N 1
ATOM 1469 C CA . ASP A 1 183 ? -6.058 11.352 -2.071 1.00 93.31 183 ASP A CA 1
ATOM 1470 C C . ASP A 1 183 ? -5.295 10.097 -1.644 1.00 93.31 183 ASP A C 1
ATOM 1472 O O . ASP A 1 183 ? -5.158 9.125 -2.394 1.00 93.31 183 ASP A O 1
ATOM 1476 N N . VAL A 1 184 ? -4.802 10.098 -0.406 1.00 94.25 184 VAL A N 1
ATOM 1477 C CA . VAL A 1 184 ? -4.073 8.964 0.172 1.00 94.25 184 VAL A CA 1
ATOM 1478 C C . VAL A 1 184 ? -4.790 8.476 1.416 1.00 94.25 184 VAL A C 1
ATOM 1480 O O . VAL A 1 184 ? -5.223 9.264 2.248 1.00 94.25 184 VAL A O 1
ATOM 1483 N N . VAL A 1 185 ? -4.850 7.153 1.577 1.00 95.81 185 VAL A N 1
ATOM 1484 C CA . VAL A 1 185 ? -5.276 6.519 2.826 1.00 95.81 185 VAL A CA 1
ATOM 1485 C C . VAL A 1 185 ? -4.225 5.508 3.268 1.00 95.81 185 VAL A C 1
ATOM 1487 O O . VAL A 1 185 ? -3.962 4.507 2.598 1.00 95.81 185 VAL A O 1
ATOM 1490 N N . ARG A 1 186 ? -3.621 5.752 4.432 1.00 95.50 186 ARG A N 1
ATOM 1491 C CA . ARG A 1 186 ? -2.623 4.877 5.049 1.00 95.50 186 ARG A CA 1
ATOM 1492 C C . ARG A 1 186 ? -3.297 3.917 6.033 1.00 95.50 186 ARG A C 1
ATOM 1494 O O . ARG A 1 186 ? -3.809 4.321 7.076 1.00 95.50 186 ARG A O 1
ATOM 1501 N N . PHE A 1 187 ? -3.235 2.617 5.739 1.00 93.69 187 PHE A N 1
ATOM 1502 C CA . PHE A 1 187 ? -3.773 1.561 6.611 1.00 93.69 187 PHE A CA 1
ATOM 1503 C C . PHE A 1 187 ? -2.710 0.948 7.520 1.00 93.69 187 PHE A C 1
ATOM 1505 O O . PHE A 1 187 ? -1.806 0.260 7.049 1.00 93.69 187 PHE A O 1
ATOM 1512 N N . SER A 1 188 ? -2.828 1.134 8.830 1.00 89.94 188 SER A N 1
ATOM 1513 C CA . SER A 1 188 ? -1.970 0.474 9.818 1.00 89.94 188 SER A CA 1
ATOM 1514 C C . SER A 1 188 ? -2.801 0.069 11.027 1.00 89.94 188 SER A C 1
ATOM 1516 O O . SER A 1 188 ? -3.705 0.790 11.420 1.00 89.94 188 SER A O 1
ATOM 1518 N N . ASN A 1 189 ? -2.465 -1.064 11.642 1.00 85.69 189 ASN A N 1
ATOM 1519 C CA . ASN A 1 189 ? -3.059 -1.469 12.922 1.00 85.69 189 ASN A CA 1
ATOM 1520 C C . ASN A 1 189 ? -2.325 -0.849 14.123 1.00 85.69 189 ASN A C 1
ATOM 1522 O O . ASN A 1 189 ? -2.678 -1.109 15.270 1.00 85.69 189 ASN A O 1
ATOM 1526 N N . ARG A 1 190 ? -1.229 -0.129 13.868 1.00 84.31 190 ARG A N 1
ATOM 1527 C CA . ARG A 1 190 ? -0.385 0.507 14.877 1.00 84.31 190 ARG A CA 1
ATOM 1528 C C . ARG A 1 190 ? -0.089 1.921 14.421 1.00 84.31 190 ARG A C 1
ATOM 1530 O O . ARG A 1 190 ? 0.551 2.098 13.384 1.00 84.31 190 ARG A O 1
ATOM 1537 N N . GLU A 1 191 ? -0.512 2.897 15.211 1.00 85.88 191 GLU A N 1
ATOM 1538 C CA . GLU A 1 191 ? -0.238 4.305 14.928 1.00 85.88 191 GLU A CA 1
ATOM 1539 C C . GLU A 1 191 ? 1.269 4.590 14.942 1.00 85.88 191 GLU A C 1
ATOM 1541 O O . GLU A 1 191 ? 1.776 5.214 14.022 1.00 85.88 191 GLU A O 1
ATOM 1546 N N . GLY A 1 192 ? 2.013 4.028 15.903 1.00 88.56 192 GLY A N 1
ATOM 1547 C CA . GLY A 1 192 ? 3.469 4.211 15.992 1.00 88.56 192 GLY A CA 1
ATOM 1548 C C . GLY A 1 192 ? 4.279 3.647 14.815 1.00 88.56 192 GLY A C 1
ATOM 1549 O O . GLY A 1 192 ? 5.474 3.884 14.742 1.00 88.56 192 GLY A O 1
ATOM 1550 N N . ALA A 1 193 ? 3.652 2.900 13.901 1.00 88.94 193 ALA A N 1
ATOM 1551 C CA . ALA A 1 193 ? 4.279 2.424 12.664 1.00 88.94 193 ALA A CA 1
ATOM 1552 C C . ALA A 1 193 ? 4.005 3.345 11.456 1.00 88.94 193 ALA A C 1
ATOM 1554 O O . ALA A 1 193 ? 4.403 3.031 10.332 1.00 88.94 193 ALA A O 1
ATOM 1555 N N . VAL A 1 194 ? 3.265 4.436 11.660 1.00 92.56 194 VAL A N 1
ATOM 1556 C CA . VAL A 1 194 ? 2.970 5.457 10.655 1.00 92.56 194 VAL A CA 1
ATOM 1557 C C . VAL A 1 194 ? 3.885 6.648 10.905 1.00 92.56 194 VAL A C 1
ATOM 1559 O O . VAL A 1 194 ? 3.990 7.134 12.031 1.00 92.56 194 VAL A O 1
ATOM 1562 N N . SER A 1 195 ? 4.558 7.112 9.857 1.00 93.00 195 SER A N 1
ATOM 1563 C CA . SER A 1 195 ? 5.436 8.272 9.952 1.00 93.00 195 SER A CA 1
ATOM 1564 C C . SER A 1 195 ? 4.642 9.564 10.206 1.00 93.00 195 SER A C 1
ATOM 1566 O O . SER A 1 195 ? 3.470 9.658 9.829 1.00 93.00 195 SER A O 1
ATOM 1568 N N . PRO A 1 196 ? 5.255 10.590 10.831 1.00 92.94 196 PRO A N 1
ATOM 1569 C CA . PRO A 1 196 ? 4.570 11.846 11.156 1.00 92.94 196 PRO A CA 1
ATOM 1570 C C . PRO A 1 196 ? 3.913 12.531 9.951 1.00 92.94 196 PRO A C 1
ATOM 1572 O O . PRO A 1 196 ? 2.797 13.028 10.055 1.00 92.94 196 PRO A O 1
ATOM 1575 N N . SER A 1 197 ? 4.581 12.490 8.798 1.00 92.31 197 SER A N 1
ATOM 1576 C CA . SER A 1 197 ? 4.144 13.051 7.511 1.00 92.31 197 SER A CA 1
ATOM 1577 C C . SER A 1 197 ? 2.928 12.347 6.892 1.00 92.31 197 SER A C 1
ATOM 1579 O O . SER A 1 197 ? 2.428 12.798 5.864 1.00 92.31 197 SER A O 1
ATOM 1581 N N . LEU A 1 198 ? 2.494 11.216 7.458 1.00 93.38 198 LEU A N 1
ATOM 1582 C CA . LEU A 1 198 ? 1.361 10.418 6.989 1.00 93.38 198 LEU A CA 1
ATOM 1583 C C . LEU A 1 198 ? 0.249 10.294 8.040 1.00 93.38 198 LEU A C 1
ATOM 1585 O O . LEU A 1 198 ? -0.694 9.525 7.839 1.00 93.38 198 LEU A O 1
ATOM 1589 N N . LYS A 1 199 ? 0.355 10.997 9.174 1.00 92.50 199 LYS A N 1
ATOM 1590 C CA . LYS A 1 199 ? -0.655 10.942 10.242 1.00 92.50 199 LYS A CA 1
ATOM 1591 C C . LYS A 1 199 ? -1.984 11.567 9.829 1.00 92.50 199 LYS A C 1
ATOM 1593 O O . LYS A 1 199 ? -3.026 11.061 10.225 1.00 92.50 199 LYS A O 1
ATOM 1598 N N . ASP A 1 200 ? -1.938 12.611 9.012 1.00 91.44 200 ASP A N 1
ATOM 1599 C CA . ASP A 1 200 ? -3.106 13.271 8.424 1.00 91.44 200 ASP A CA 1
ATOM 1600 C C . ASP A 1 200 ? -3.895 12.330 7.500 1.00 91.44 200 ASP A C 1
ATOM 1602 O O . ASP A 1 200 ? -5.119 12.334 7.488 1.00 91.44 200 ASP A O 1
ATOM 1606 N N . VAL A 1 201 ? -3.192 11.448 6.785 1.00 92.19 201 VAL A N 1
ATOM 1607 C CA . VAL A 1 201 ? -3.791 10.462 5.872 1.00 92.19 201 VAL A CA 1
ATOM 1608 C C . VAL A 1 201 ? -3.974 9.081 6.512 1.00 92.19 201 VAL A C 1
ATOM 1610 O O . VAL A 1 201 ? -4.267 8.091 5.833 1.00 92.19 201 VAL A O 1
ATOM 1613 N N . TYR A 1 202 ? -3.773 8.962 7.824 1.00 94.12 202 TYR A N 1
ATOM 1614 C CA . TYR A 1 202 ? -3.917 7.701 8.539 1.00 94.12 202 TYR A CA 1
ATOM 1615 C C . TYR A 1 202 ? -5.393 7.342 8.705 1.00 94.12 202 TYR A C 1
ATOM 1617 O O . TYR A 1 202 ? -6.160 8.086 9.304 1.00 94.12 202 TYR A O 1
ATOM 1625 N N . SER A 1 203 ? -5.782 6.156 8.231 1.00 93.75 203 SER A N 1
ATOM 1626 C CA . SER A 1 203 ? -7.179 5.686 8.247 1.00 93.75 203 SER A CA 1
ATOM 1627 C C . SER A 1 203 ? -7.891 5.878 9.590 1.00 93.75 203 SER A C 1
ATOM 1629 O O . SER A 1 203 ? -9.000 6.402 9.608 1.00 93.75 203 SER A O 1
ATOM 1631 N N . HIS A 1 204 ? -7.260 5.516 10.714 1.00 90.38 204 HIS A N 1
ATOM 1632 C CA . HIS A 1 204 ? -7.870 5.717 12.028 1.00 90.38 204 HIS A CA 1
ATOM 1633 C C . HIS A 1 204 ? -8.028 7.199 12.380 1.00 90.38 204 HIS A C 1
ATOM 1635 O O . HIS A 1 204 ? -9.084 7.564 12.886 1.00 90.38 204 HIS A O 1
ATOM 1641 N N . ALA A 1 205 ? -7.039 8.045 12.075 1.00 87.19 205 ALA A N 1
ATOM 1642 C CA . ALA A 1 205 ? -7.132 9.486 12.305 1.00 87.19 205 ALA A CA 1
ATOM 1643 C C . ALA A 1 205 ? -8.290 10.096 11.502 1.00 87.19 205 ALA A C 1
ATOM 1645 O O . ALA A 1 205 ? -9.158 10.722 12.099 1.00 87.19 205 ALA A O 1
ATOM 1646 N N . ILE A 1 206 ? -8.381 9.782 10.204 1.00 88.88 206 ILE A N 1
ATOM 1647 C CA . ILE A 1 206 ? -9.481 10.223 9.331 1.00 88.88 206 ILE A CA 1
ATOM 1648 C C . ILE A 1 206 ? -10.833 9.772 9.900 1.00 88.88 206 ILE A C 1
ATOM 1650 O O . ILE A 1 206 ? -11.770 10.559 10.000 1.00 88.88 206 ILE A O 1
ATOM 1654 N N . THR A 1 207 ? -10.965 8.501 10.295 1.00 90.19 207 THR A N 1
ATOM 1655 C CA . THR A 1 207 ? -12.239 8.003 10.840 1.00 90.19 207 THR A CA 1
ATOM 1656 C C . THR A 1 207 ? -12.603 8.636 12.178 1.00 90.19 207 THR A C 1
ATOM 1658 O O . THR A 1 207 ? -13.785 8.862 12.429 1.00 90.19 207 THR A O 1
ATOM 1661 N N . THR A 1 208 ? -11.617 8.910 13.034 1.00 87.94 208 THR A N 1
ATOM 1662 C CA . THR A 1 208 ? -11.835 9.575 14.321 1.00 87.94 208 THR A CA 1
ATOM 1663 C C . THR A 1 208 ? -12.260 11.015 14.089 1.00 87.94 208 THR A C 1
ATOM 1665 O O . THR A 1 208 ? -13.296 11.412 14.597 1.00 87.94 208 THR A O 1
ATOM 1668 N N . GLU A 1 209 ? -11.546 11.760 13.248 1.00 87.81 209 GLU A N 1
ATOM 1669 C CA . GLU A 1 209 ? -11.898 13.131 12.878 1.00 87.81 209 GLU A CA 1
ATOM 1670 C C . GLU A 1 209 ? -13.328 13.214 12.326 1.00 87.81 209 GLU A C 1
ATOM 1672 O O . GLU A 1 209 ? -14.141 13.993 12.817 1.00 87.81 209 GLU A O 1
ATOM 1677 N N . LYS A 1 210 ? -13.683 12.353 11.363 1.00 88.06 210 LYS A N 1
ATOM 1678 C CA . LYS A 1 210 ? -15.044 12.313 10.805 1.00 88.06 210 LYS A CA 1
ATOM 1679 C C . LYS A 1 210 ? -16.097 11.957 11.849 1.00 88.06 210 LYS A C 1
ATOM 1681 O O . LYS A 1 210 ? -17.203 12.486 11.784 1.00 88.06 210 LYS A O 1
ATOM 1686 N N . ARG A 1 211 ? -15.775 11.076 12.799 1.00 88.62 211 ARG A N 1
ATOM 1687 C CA . ARG A 1 211 ? -16.677 10.732 13.902 1.00 88.62 211 ARG A CA 1
ATOM 1688 C C . ARG A 1 211 ? -16.882 11.916 14.842 1.00 88.62 211 ARG A C 1
ATOM 1690 O O . ARG A 1 211 ? -18.022 12.193 15.188 1.00 88.62 211 ARG A O 1
ATOM 1697 N N . GLU A 1 212 ? -15.816 12.604 15.233 1.00 88.25 212 GLU A N 1
ATOM 1698 C CA . GLU A 1 212 ? -15.911 13.758 16.131 1.00 88.25 212 GLU A CA 1
ATOM 1699 C C . GLU A 1 212 ? -16.665 14.918 15.474 1.00 88.25 212 GLU A C 1
ATOM 1701 O O . GLU A 1 212 ? -17.561 15.485 16.094 1.00 88.25 212 GLU A O 1
ATOM 1706 N N . LEU A 1 213 ? -16.402 15.204 14.194 1.00 89.81 213 LEU A N 1
ATOM 1707 C CA . LEU A 1 213 ? -17.173 16.186 13.422 1.00 89.81 213 LEU A CA 1
ATOM 1708 C C . LEU A 1 213 ? -18.656 15.809 13.349 1.00 89.81 213 LEU A C 1
ATOM 1710 O O . LEU A 1 213 ? -19.524 16.640 13.605 1.00 89.81 213 LEU A O 1
ATOM 1714 N N . PHE A 1 214 ? -18.957 14.542 13.056 1.00 87.94 214 PHE A N 1
ATOM 1715 C CA . PHE A 1 214 ? -20.334 14.055 13.026 1.00 87.94 214 PHE A CA 1
ATOM 1716 C C . PHE A 1 214 ? -21.031 14.207 14.385 1.00 87.94 214 PHE A C 1
ATOM 1718 O O . PHE A 1 214 ? -22.180 14.640 14.434 1.00 87.94 214 PHE A O 1
ATOM 1725 N N . ASN A 1 215 ? -20.336 13.891 15.481 1.00 85.06 215 ASN A N 1
ATOM 1726 C CA . ASN A 1 215 ? -20.860 14.047 16.836 1.00 85.06 215 ASN A CA 1
ATOM 1727 C C . ASN A 1 215 ? -21.085 15.522 17.196 1.00 85.06 215 ASN A C 1
ATOM 1729 O O . ASN A 1 215 ? -22.101 15.845 17.803 1.00 85.06 215 ASN A O 1
ATOM 1733 N N . ALA A 1 216 ? -20.177 16.420 16.807 1.00 85.31 216 ALA A N 1
ATOM 1734 C CA . ALA A 1 216 ? -20.313 17.854 17.057 1.00 85.31 216 ALA A CA 1
ATOM 1735 C C . ALA A 1 216 ? -21.492 18.469 16.281 1.00 85.31 216 ALA A C 1
ATOM 1737 O O . ALA A 1 216 ? -22.205 19.328 16.796 1.00 85.31 216 ALA A O 1
ATOM 1738 N N . GLU A 1 217 ? -21.735 18.000 15.057 1.00 89.25 217 GLU A N 1
ATOM 1739 C CA . GLU A 1 217 ? -22.819 18.481 14.195 1.00 89.25 217 GLU A CA 1
ATOM 1740 C C . GLU A 1 217 ? -24.167 17.788 14.444 1.00 89.25 217 GLU A C 1
ATOM 1742 O O . GLU A 1 217 ? -25.172 18.173 13.840 1.00 89.25 217 GLU A O 1
ATOM 1747 N N . ILE A 1 218 ? -24.220 16.764 15.304 1.00 87.00 218 ILE A N 1
ATOM 1748 C CA . ILE A 1 218 ? -25.395 15.889 15.429 1.00 87.00 218 ILE A CA 1
ATOM 1749 C C . ILE A 1 218 ? -26.657 16.660 15.806 1.00 87.00 218 ILE A C 1
ATOM 1751 O O . ILE 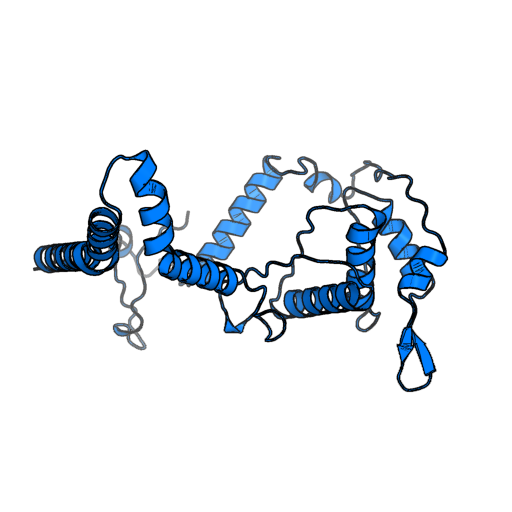A 1 218 ? -27.721 16.399 15.252 1.00 87.00 218 ILE A O 1
ATOM 1755 N N . LYS A 1 219 ? -26.515 17.662 16.682 1.00 85.44 219 LYS A N 1
ATOM 1756 C CA . LYS A 1 219 ? -27.604 18.543 17.106 1.00 85.44 219 LYS A CA 1
ATOM 1757 C C . LYS A 1 219 ? -28.250 19.225 15.898 1.00 85.44 219 LYS A C 1
ATOM 1759 O O . LYS A 1 219 ? -29.442 19.060 15.666 1.00 85.44 219 LYS A O 1
ATOM 1764 N N . TYR A 1 220 ? -27.444 19.908 15.090 1.00 87.56 220 TYR A N 1
ATOM 1765 C CA . TYR A 1 220 ? -27.911 20.662 13.926 1.00 87.56 220 TYR A CA 1
ATOM 1766 C C . TYR A 1 220 ? -28.473 19.754 12.828 1.00 87.56 220 TYR A C 1
ATOM 1768 O O . TYR A 1 220 ? -29.475 20.082 12.199 1.00 87.56 220 TYR A O 1
ATOM 1776 N N . ARG A 1 221 ? -27.857 18.586 12.611 1.00 87.31 221 ARG A N 1
ATOM 1777 C CA . ARG A 1 221 ? -28.324 17.603 11.619 1.00 87.31 221 ARG A CA 1
ATOM 1778 C C . ARG A 1 221 ? -29.706 17.052 11.969 1.00 87.31 221 ARG A C 1
ATOM 1780 O O . ARG A 1 221 ? -30.528 16.859 11.080 1.00 87.31 221 ARG A O 1
ATOM 1787 N N . VAL A 1 222 ? -29.956 16.805 13.252 1.00 87.69 222 VAL A N 1
ATOM 1788 C CA . VAL A 1 222 ? -31.249 16.330 13.759 1.00 87.69 222 VAL A CA 1
ATOM 1789 C C . VAL A 1 222 ? -32.294 17.443 13.727 1.00 87.69 222 VAL A C 1
ATOM 1791 O O . VAL A 1 222 ? -33.426 17.202 13.318 1.00 87.69 222 VAL A O 1
ATOM 1794 N N . GLU A 1 223 ? -31.915 18.670 14.087 1.00 87.56 223 GLU A N 1
ATOM 1795 C CA . GLU A 1 223 ? -32.794 19.841 13.986 1.00 87.56 223 GLU A CA 1
ATOM 1796 C C . GLU A 1 223 ? -33.219 20.101 12.534 1.00 87.56 223 GLU A C 1
ATOM 1798 O O . GLU A 1 223 ? -34.395 20.337 12.286 1.00 87.56 223 GLU A O 1
ATOM 1803 N N . ALA A 1 224 ? -32.328 19.947 11.552 1.00 87.31 224 ALA A N 1
ATOM 1804 C CA . ALA A 1 224 ? -32.685 20.063 10.134 1.00 87.31 224 ALA A CA 1
ATOM 1805 C C . ALA A 1 224 ? -33.697 18.996 9.663 1.00 87.31 224 ALA A C 1
ATOM 1807 O O . ALA A 1 224 ? -34.457 19.229 8.728 1.00 87.31 224 ALA A O 1
ATOM 1808 N N . LEU A 1 225 ? -33.726 17.824 10.307 1.00 84.94 225 LEU A N 1
ATOM 1809 C CA . LEU A 1 225 ? -34.695 16.759 10.019 1.00 84.94 225 LEU A CA 1
ATOM 1810 C C . LEU A 1 225 ? -36.028 16.954 10.755 1.00 84.94 225 LEU A C 1
ATOM 1812 O O . LEU A 1 225 ? -37.017 16.320 10.392 1.00 84.94 225 LEU A O 1
ATOM 1816 N N . SER A 1 226 ? -36.068 17.814 11.776 1.00 87.69 226 SER A N 1
ATOM 1817 C CA . SER A 1 226 ? -37.247 18.005 12.627 1.00 87.69 226 SER A CA 1
ATOM 1818 C C . SER A 1 226 ? -38.455 18.542 11.861 1.00 87.69 226 SER A C 1
ATOM 1820 O O . SER A 1 226 ? -39.568 18.049 12.047 1.00 87.69 226 SER A O 1
ATOM 1822 N N . GLU A 1 227 ? -38.215 19.455 10.917 1.00 82.56 227 GLU A N 1
ATOM 1823 C CA . GLU A 1 227 ? -39.244 20.052 10.066 1.00 82.56 227 GLU A CA 1
ATOM 1824 C C . GLU A 1 227 ? -39.912 19.001 9.169 1.00 82.56 227 GLU A C 1
ATOM 1826 O O . GLU A 1 227 ? -41.136 18.948 9.074 1.00 82.56 227 GLU A O 1
ATOM 1831 N N . ALA A 1 228 ? -39.125 18.087 8.594 1.00 87.19 228 ALA A N 1
ATOM 1832 C CA . ALA A 1 228 ? -39.641 17.000 7.762 1.00 87.19 228 ALA A CA 1
ATOM 1833 C C . ALA A 1 228 ? -40.467 15.969 8.556 1.00 87.19 228 ALA A C 1
ATOM 1835 O O . ALA A 1 228 ? -41.317 15.289 7.983 1.00 87.19 228 ALA A O 1
ATOM 1836 N N . ILE A 1 229 ? -40.211 15.838 9.861 1.00 86.50 229 ILE A N 1
ATOM 1837 C CA . ILE A 1 229 ? -40.877 14.872 10.751 1.00 86.50 229 ILE A CA 1
ATOM 1838 C C . ILE A 1 229 ? -42.029 15.541 11.538 1.00 86.50 229 ILE A C 1
ATOM 1840 O O . ILE A 1 229 ? -42.790 14.861 12.221 1.00 86.50 229 ILE A O 1
ATOM 1844 N N . GLY A 1 230 ? -42.212 16.861 11.412 1.00 88.00 230 GLY A N 1
ATOM 1845 C CA . GLY A 1 230 ? -43.283 17.607 12.084 1.00 88.00 230 GLY A CA 1
ATOM 1846 C C . GLY A 1 230 ? -43.103 17.715 13.601 1.00 88.00 230 GLY A C 1
ATOM 1847 O O . GLY A 1 230 ? -44.083 17.791 14.339 1.00 88.00 230 GLY A O 1
ATOM 1848 N N . LEU A 1 231 ? -41.859 17.680 14.076 1.00 88.81 231 LEU A N 1
ATOM 1849 C CA . LEU A 1 231 ? -41.509 17.713 15.494 1.00 88.81 231 LEU A CA 1
ATOM 1850 C C . LEU A 1 231 ? -40.726 18.993 15.818 1.00 88.81 231 LEU A C 1
ATOM 1852 O O . LEU A 1 231 ? -40.019 19.530 14.969 1.00 88.81 231 LEU A O 1
ATOM 1856 N N . GLU A 1 232 ? -40.834 19.484 17.055 1.00 90.44 232 GLU A N 1
ATOM 1857 C CA . GLU A 1 232 ? -40.118 20.693 17.474 1.00 90.44 232 GLU A CA 1
ATOM 1858 C C . GLU A 1 232 ? -38.591 20.453 17.470 1.00 90.44 232 GLU A C 1
ATOM 1860 O O . GLU A 1 232 ? -38.131 19.477 18.080 1.00 90.44 232 GLU A O 1
ATOM 1865 N N . PRO A 1 233 ? -37.783 21.341 16.854 1.00 86.06 233 PRO A N 1
ATOM 1866 C CA . PRO A 1 233 ? -36.335 21.159 16.743 1.00 86.06 233 PRO A CA 1
ATOM 1867 C C . PRO A 1 233 ? -35.641 20.913 18.090 1.00 86.06 233 PRO A C 1
ATOM 1869 O O . PRO A 1 233 ? -34.839 19.986 18.220 1.00 86.06 233 PRO A O 1
ATOM 1872 N N . GLY A 1 234 ? -35.991 21.702 19.113 1.00 85.38 234 GLY A N 1
ATOM 1873 C CA . GLY A 1 234 ? -35.400 21.598 20.449 1.00 85.38 234 GLY A CA 1
ATOM 1874 C C . GLY A 1 234 ? -35.750 20.296 21.174 1.00 85.38 234 GLY A C 1
ATOM 1875 O O . GLY A 1 234 ? -34.931 19.770 21.929 1.00 85.38 234 GLY A O 1
ATOM 1876 N N . PHE A 1 235 ? -36.937 19.741 20.914 1.00 87.69 235 PHE A N 1
ATOM 1877 C CA . PHE A 1 235 ? -37.363 18.476 21.504 1.00 87.69 235 PHE A CA 1
ATOM 1878 C C . PHE A 1 235 ? -36.554 17.302 20.942 1.00 87.69 235 PHE A C 1
ATOM 1880 O O . PHE A 1 235 ? -35.949 16.553 21.710 1.00 87.69 235 PHE A O 1
ATOM 1887 N N . ILE A 1 236 ? -36.479 17.155 19.612 1.00 88.06 236 ILE A N 1
ATOM 1888 C CA . ILE A 1 236 ? -35.746 16.029 19.005 1.00 88.06 236 ILE A CA 1
ATOM 1889 C C . ILE A 1 236 ? -34.256 16.117 19.332 1.00 88.06 236 ILE A C 1
ATOM 1891 O O . ILE A 1 236 ? -33.630 15.102 19.638 1.00 88.06 236 ILE A O 1
ATOM 1895 N N . SER A 1 237 ? -33.677 17.320 19.300 1.00 86.06 237 SER A N 1
ATOM 1896 C CA . SER A 1 237 ? -32.260 17.483 19.608 1.00 86.06 237 SER A CA 1
ATOM 1897 C C . SER A 1 237 ? -31.945 17.138 21.065 1.00 86.06 237 SER A C 1
ATOM 1899 O O . SER A 1 237 ? -30.958 16.445 21.323 1.00 86.06 237 SER A O 1
ATOM 1901 N N . GLY A 1 238 ? -32.824 17.502 22.004 1.00 86.81 238 GLY A N 1
ATOM 1902 C CA . GLY A 1 238 ? -32.752 17.064 23.399 1.00 86.81 238 GLY A CA 1
ATOM 1903 C C . GLY A 1 238 ? -32.820 15.541 23.554 1.00 86.81 238 GLY A C 1
ATOM 1904 O O . GLY A 1 238 ? -31.982 14.961 24.246 1.00 86.81 238 GLY A O 1
ATOM 1905 N N . VAL A 1 239 ? -33.756 14.882 22.863 1.00 86.69 239 VAL A N 1
ATOM 1906 C CA . VAL A 1 239 ? -33.905 13.415 22.891 1.00 86.69 239 VAL A CA 1
ATOM 1907 C C . VAL A 1 239 ? -32.663 12.714 22.336 1.00 86.69 239 VAL A C 1
ATOM 1909 O O . VAL A 1 239 ? -32.138 11.805 22.974 1.00 86.69 239 VAL A O 1
ATOM 1912 N N . VAL A 1 240 ? -32.137 13.151 21.189 1.00 85.69 240 VAL A N 1
ATOM 1913 C CA . VAL A 1 240 ? -30.946 12.529 20.586 1.00 85.69 240 VAL A CA 1
ATOM 1914 C C . VAL A 1 240 ? -29.699 12.741 21.447 1.00 85.69 240 VAL A C 1
ATOM 1916 O O . VAL A 1 240 ? -28.885 11.828 21.591 1.00 85.69 240 VAL A O 1
ATOM 1919 N N . LEU A 1 241 ? -29.539 13.913 22.066 1.00 84.25 241 LEU A N 1
ATOM 1920 C CA . LEU A 1 241 ? -28.435 14.149 22.999 1.00 84.25 241 LEU A CA 1
ATOM 1921 C C . LEU A 1 241 ? -28.548 13.277 24.256 1.00 84.25 241 LEU A C 1
ATOM 1923 O O . LEU A 1 241 ? -27.521 12.792 24.739 1.00 84.25 241 LEU A O 1
ATOM 1927 N N . ALA A 1 242 ? -29.761 13.056 24.771 1.00 85.69 242 ALA A N 1
ATOM 1928 C CA . ALA A 1 242 ? -29.998 12.141 25.885 1.00 85.69 242 ALA A CA 1
ATOM 1929 C C . ALA A 1 242 ? -29.672 10.686 25.502 1.00 85.69 242 ALA A C 1
ATOM 1931 O O . ALA A 1 242 ? -28.990 9.996 26.257 1.00 85.69 242 ALA A O 1
ATOM 1932 N N . GLU A 1 243 ? -30.057 10.249 24.302 1.00 84.62 243 GLU A N 1
ATOM 1933 C CA . GLU A 1 243 ? -29.730 8.921 23.764 1.00 84.62 243 GLU A CA 1
ATOM 1934 C C . GLU A 1 243 ? -28.218 8.684 23.674 1.00 84.62 243 GLU A C 1
ATOM 1936 O O . GLU A 1 243 ? -27.690 7.687 24.175 1.00 84.62 243 GLU A O 1
ATOM 1941 N N . LEU A 1 244 ? -27.493 9.639 23.089 1.00 80.75 244 LEU A N 1
ATOM 1942 C CA . LEU A 1 244 ? -26.057 9.505 22.854 1.00 80.75 244 LEU A CA 1
ATOM 1943 C C . LEU A 1 244 ? -25.227 9.555 24.139 1.00 80.75 244 LEU A C 1
ATOM 1945 O O . LEU A 1 244 ? -24.227 8.838 24.240 1.00 80.75 244 LEU A O 1
ATOM 1949 N N . ASN A 1 245 ? -25.618 10.399 25.097 1.00 81.50 245 ASN A N 1
ATOM 1950 C CA . ASN A 1 245 ? -24.814 10.670 26.289 1.00 81.50 245 ASN A CA 1
ATOM 1951 C C . ASN A 1 245 ? -25.263 9.888 27.523 1.00 81.50 245 ASN A C 1
ATOM 1953 O O . ASN A 1 245 ? -24.411 9.487 28.312 1.00 81.50 245 ASN A O 1
ATOM 1957 N N . LEU A 1 246 ? -26.569 9.684 27.707 1.00 84.56 246 LEU A N 1
ATOM 1958 C CA . LEU A 1 246 ? -27.139 9.124 28.931 1.00 84.56 246 LEU A CA 1
ATOM 1959 C C . LEU A 1 246 ? -27.561 7.666 28.729 1.00 84.56 246 LEU A C 1
ATOM 1961 O O . LEU A 1 246 ? -27.026 6.778 29.392 1.00 84.56 246 LEU A O 1
ATOM 1965 N N . PHE A 1 247 ? -28.466 7.399 27.783 1.00 85.44 247 PHE A N 1
ATOM 1966 C CA . PHE A 1 247 ? -29.045 6.060 27.615 1.00 85.44 247 PHE A CA 1
ATOM 1967 C C . PHE A 1 247 ? -27.998 5.033 27.186 1.00 85.44 247 PHE A C 1
ATOM 1969 O O . PHE A 1 247 ? -27.900 3.965 27.785 1.00 85.44 247 PHE A O 1
ATOM 1976 N N . ARG A 1 248 ? -27.074 5.407 26.294 1.00 78.38 248 ARG A N 1
ATOM 1977 C CA . ARG A 1 248 ? -25.935 4.545 25.946 1.00 78.38 248 ARG A CA 1
ATOM 1978 C C . ARG A 1 248 ? -25.052 4.166 27.146 1.00 78.38 248 ARG A C 1
ATOM 1980 O O . ARG A 1 248 ? -24.478 3.074 27.162 1.00 78.38 248 ARG A O 1
ATOM 1987 N N . GLN A 1 249 ? -24.885 5.060 28.122 1.00 83.31 249 GLN A N 1
ATOM 1988 C CA . GLN A 1 249 ? -24.109 4.765 29.331 1.00 83.31 249 GLN A CA 1
ATOM 1989 C C . GLN A 1 249 ? -24.879 3.840 30.273 1.00 83.31 249 GLN A C 1
ATOM 1991 O O . GLN A 1 249 ? -24.281 2.907 30.811 1.00 83.31 249 GLN A O 1
ATOM 1996 N N . ILE A 1 250 ? -26.188 4.061 30.416 1.00 85.31 250 ILE A N 1
ATOM 1997 C CA . ILE A 1 250 ? -27.089 3.207 31.198 1.00 85.31 250 ILE A CA 1
ATOM 1998 C C . ILE A 1 250 ? -27.064 1.777 30.642 1.00 85.31 250 ILE A C 1
ATOM 2000 O O . ILE A 1 250 ? -26.724 0.854 31.378 1.00 85.31 250 ILE A O 1
ATOM 2004 N N . ASP A 1 251 ? -27.254 1.598 29.333 1.00 83.06 251 ASP A N 1
ATOM 2005 C CA . ASP A 1 251 ? -27.198 0.288 28.669 1.00 83.06 251 ASP A CA 1
ATOM 2006 C C . ASP A 1 251 ? -25.851 -0.421 28.857 1.00 83.06 251 ASP A C 1
ATOM 2008 O O . ASP A 1 251 ? -25.764 -1.650 28.984 1.00 83.06 251 ASP A O 1
ATOM 2012 N N . HIS A 1 252 ? -24.754 0.344 28.831 1.00 83.50 252 HIS A N 1
ATOM 2013 C CA . HIS A 1 252 ? -23.429 -0.219 29.047 1.00 83.50 252 HIS A CA 1
ATOM 2014 C C . HIS A 1 252 ? -23.262 -0.711 30.487 1.00 83.50 252 HIS A C 1
ATOM 2016 O O . HIS A 1 252 ? -22.722 -1.800 30.702 1.00 83.50 252 HIS A O 1
ATOM 2022 N N . LEU A 1 253 ? -23.743 0.074 31.449 1.00 87.12 253 LEU A N 1
ATOM 2023 C CA . LEU A 1 253 ? -23.690 -0.239 32.869 1.00 87.12 253 LEU A CA 1
ATOM 2024 C C . LEU A 1 253 ? -24.578 -1.444 33.207 1.00 87.12 253 LEU A C 1
ATOM 2026 O O . LEU A 1 253 ? -24.116 -2.355 33.893 1.00 87.12 253 LEU A O 1
ATOM 2030 N N . GLU A 1 254 ? -25.783 -1.528 32.643 1.00 86.88 254 GLU A N 1
ATOM 2031 C CA . GLU A 1 254 ? -26.657 -2.701 32.765 1.00 86.88 254 GLU A CA 1
ATOM 2032 C C . GLU A 1 254 ? -26.007 -3.969 32.198 1.00 86.88 254 GLU A C 1
ATOM 2034 O O . GLU A 1 254 ? -26.004 -5.015 32.853 1.00 86.88 254 GLU A O 1
ATOM 2039 N N . LYS A 1 255 ? -25.369 -3.890 31.020 1.00 85.12 255 LYS A N 1
ATOM 2040 C CA . LYS A 1 255 ? -24.615 -5.025 30.457 1.00 85.12 255 LYS A CA 1
ATOM 2041 C C . LYS A 1 255 ? -23.469 -5.475 31.357 1.00 85.12 255 LYS A C 1
ATOM 2043 O O . LYS A 1 255 ? -23.236 -6.678 31.478 1.00 85.12 255 LYS A O 1
ATOM 2048 N N . LEU A 1 256 ? -22.737 -4.536 31.957 1.00 86.69 256 LEU A N 1
ATOM 2049 C CA . LEU A 1 256 ? -21.656 -4.855 32.890 1.00 86.69 256 LEU A CA 1
ATOM 2050 C C . LEU A 1 256 ? -22.200 -5.519 34.160 1.00 86.69 256 LEU A C 1
ATOM 2052 O O . LEU A 1 256 ? -21.673 -6.554 34.562 1.00 86.69 256 LEU A O 1
ATOM 2056 N N . LEU A 1 257 ? -23.281 -4.991 34.741 1.00 84.44 257 LEU A N 1
ATOM 2057 C CA . LEU A 1 257 ? -23.954 -5.587 35.901 1.00 84.44 257 LEU A CA 1
ATOM 2058 C C . LEU A 1 257 ? -24.442 -7.011 35.606 1.00 84.44 257 LEU A C 1
ATOM 2060 O O . LEU A 1 257 ? -24.211 -7.919 36.402 1.00 84.44 257 LEU A O 1
ATOM 2064 N N . TYR A 1 258 ? -25.035 -7.240 34.434 1.00 83.25 258 TYR A N 1
ATOM 2065 C CA . TYR A 1 258 ? -25.475 -8.570 34.016 1.00 83.25 258 TYR A CA 1
ATOM 2066 C C . TYR A 1 258 ? -24.304 -9.552 33.834 1.00 83.25 258 TYR A C 1
ATOM 2068 O O . TYR A 1 258 ? -24.422 -10.734 34.148 1.00 83.25 258 TYR A O 1
ATOM 2076 N N . GLN A 1 259 ? -23.150 -9.089 33.343 1.00 77.81 259 GLN A N 1
ATOM 2077 C CA . GLN A 1 259 ? -21.952 -9.928 33.225 1.00 77.81 259 GLN A CA 1
ATOM 2078 C C . GLN A 1 259 ? -21.334 -10.264 34.584 1.00 77.81 259 GLN A C 1
ATOM 2080 O O . GLN A 1 259 ? -20.879 -11.390 34.769 1.00 77.81 259 GLN A O 1
ATOM 2085 N N . VAL A 1 260 ? -21.334 -9.319 35.527 1.00 76.81 260 VAL A N 1
ATOM 2086 C CA . VAL A 1 260 ? -20.845 -9.540 36.896 1.00 76.81 260 VAL A CA 1
ATOM 2087 C C . VAL A 1 260 ? -21.745 -10.527 37.638 1.00 76.81 260 VAL A C 1
ATOM 2089 O O . VAL A 1 260 ? -21.232 -11.483 38.210 1.00 76.81 260 VAL A O 1
ATOM 2092 N N . ASN A 1 261 ? -23.066 -10.371 37.541 1.00 70.38 261 ASN A N 1
ATOM 2093 C CA . ASN A 1 261 ? -24.025 -11.264 38.199 1.00 70.38 261 ASN A CA 1
ATOM 2094 C C . ASN A 1 261 ? -24.053 -12.687 37.616 1.00 70.38 261 ASN A C 1
ATOM 2096 O O . ASN A 1 261 ? -24.520 -13.599 38.280 1.00 70.38 261 ASN A O 1
ATOM 2100 N N . ASN A 1 262 ? -23.558 -12.895 36.391 1.00 58.88 262 ASN A N 1
ATOM 2101 C CA . ASN A 1 262 ? -23.384 -14.231 35.802 1.00 58.88 262 ASN A CA 1
ATOM 2102 C C . ASN A 1 262 ? -22.029 -14.884 36.143 1.00 58.88 262 ASN A C 1
ATOM 2104 O O . ASN A 1 262 ? -21.784 -16.027 35.757 1.00 58.88 262 ASN A O 1
ATOM 2108 N N . LEU A 1 263 ? -21.115 -14.148 36.785 1.00 51.25 263 LEU A N 1
ATOM 2109 C CA . LEU A 1 263 ? -19.804 -14.636 37.233 1.00 51.25 263 LEU A CA 1
ATOM 2110 C C . LEU A 1 263 ? -19.778 -14.978 38.734 1.00 51.25 263 LEU A C 1
ATOM 2112 O O . LEU A 1 263 ? -18.822 -15.620 39.174 1.00 51.25 263 LEU A O 1
ATOM 2116 N N . THR A 1 264 ? -20.791 -14.544 39.487 1.00 43.41 264 THR A N 1
ATOM 2117 C CA . THR A 1 264 ? -21.111 -14.948 40.869 1.00 43.41 264 THR A CA 1
ATOM 2118 C C . THR A 1 264 ? -22.119 -16.081 40.878 1.00 43.41 264 THR A C 1
ATOM 2120 O O . THR A 1 264 ? -21.898 -17.044 41.641 1.00 43.41 264 THR A O 1
#

Secondary structure (DSSP, 8-state):
------EE-GGG-BTTB--EES--TTGGG--TTPPPPP--HHHHHHHHHHHHHHHHHHTT-SSSTTTTGGGSTT--PPPEE--PPPPHHHHHTT-EE-TTS-EE---HHHHHHHHHHHHEES-------TTS-HHHHHHHHHHHHHHTT---------SSHHHHHHH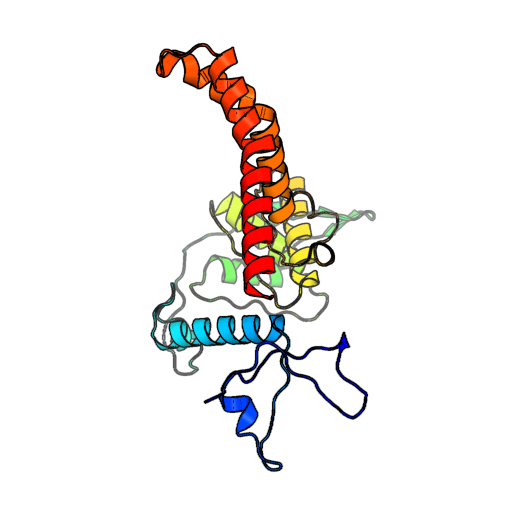HHHHHHHHHHHT------B--S-GGGS-GGGSTTBHHHHHHHHHHHHHHHHHHHHHHHHHHHT--HHHHHHHHHHIIIIIHHHHHHHHHHHHHHTT-

Organism: Escherichia coli (NCBI:txid562)

InterPro domains:
  IPR027417 P-loop containing nucleoside triphosphate hydrolase [G3DSA:3.40.50.300] (20-259)
  IPR027417 P-loop containing nucleoside triphosphate hydrolase [SSF52540] (51-181)
  IPR041677 DNA2/NAM7 helicase, helicase domain [PF13086] (106-211)
  IPR045055 DNA2/NAM7-like helicase [PTHR10887] (69-205)